Protein AF-A0A953TK02-F1 (afdb_monomer_lite)

Foldseek 3Di:
DDPVVVVVVVVCCVPPVVVVCCCLQPWFDWAFPFDDPLVLLLVVLVVLLVLQLVLVVVLVVQADLFLVCQLVSLVCLCPPNDCSVVSVCSNLVSLVVSVVSLVSNVVVCVLQVCCDPPNVQLVVLSVVLVVLSVLLNLLVLLRSVFPCNQVSLVVVLVVQLPPPPCSCVSSCVCCVHNGNHSSNSVVSCCCNNPVSSVVSVVSSVSSSVSCSVQHDAHNVRDRQQVQADPPPSHRPRIDTCPPVVVVVNVVVVVVVVVVSVVCVDPPHPVVVVVVVRSVHHVVVVVVVVVCVVVVD

pLDDT: mean 88.56, std 13.56, range [42.81, 98.56]

Radius of gyration: 23.53 Å; chains: 1; bounding box: 55×59×73 Å

Secondary structure (DSSP, 8-state):
--HHHHHHHHHHHTTS-HHHHHIIIIIS-EEETT--GGGHHHHHHHHHHHHHHHHHHHHHTT----TTTHHHHHHHHHHTSTTHHHHHHHHHHHHHHHHHHHHHHHHHHHHTTTTSTT-HHHHHHHHHHHHHHHHHHHHHHHTT--HHHHHHHHHHHHHHHTSTTTHHHHHHHHHTSSSS-HHHHHHHHHIIIIIHHHHHHHHHHHHHHHHHHH----TT---GGGSB-TTT--BTTEEESTTHHHHHHHHHHHHHHHHHHHTTSSS-HHHHHHHHHHH--HHHHHHHHHHHHHT-

Sequence (296 aa):
MNKYLTCLLGWVDERFPLTANWKAHLSEYYAPKNFNFWYYFGSLAMLVLVIQIVTGIFLTMHYKPDAELAFASVEYIMRDVSWGWLIRYMHSTGASMFFVVVYLHMFRGLLYGSHRNPRELIWLFGVAIFLCLMGEAFFGYLLPWGQMSFWGAQVIVNLFSSIPFIGPDVSVWLRGDYTISDATLNRFFAFHVIALPFVLAGLVAAHLLALHEVGSNNPDGIEIKKHKDPKTGIPLDGIPFHPYYTVKDIFGVAVFMFVFALQFVKPSPYYILDEIDSALDKENSKNLARLILLGI

Structure (mmCIF, N/CA/C/O backbone):
data_AF-A0A953TK02-F1
#
_entry.id   AF-A0A953TK02-F1
#
loop_
_atom_site.group_PDB
_atom_site.id
_atom_site.type_symbol
_atom_site.label_atom_id
_atom_site.label_alt_id
_atom_site.label_comp_id
_atom_site.label_asym_id
_atom_site.label_entity_id
_atom_site.label_seq_id
_atom_site.pdbx_PDB_ins_code
_atom_site.Cartn_x
_atom_site.Cartn_y
_atom_site.Cartn_z
_atom_sit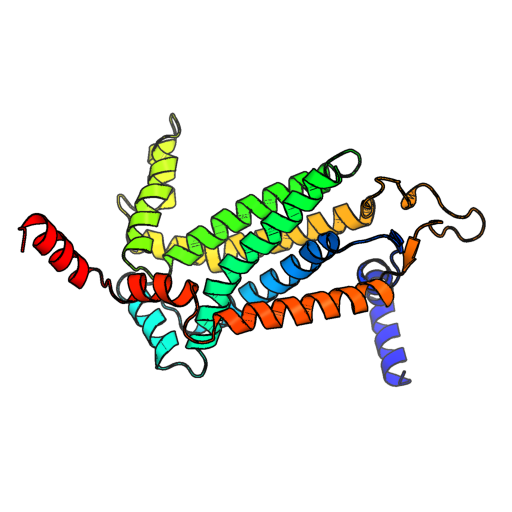e.occupancy
_atom_site.B_iso_or_equiv
_atom_site.auth_seq_id
_atom_site.auth_comp_id
_atom_site.auth_asym_id
_atom_site.auth_atom_id
_atom_site.pdbx_PDB_model_num
ATOM 1 N N . MET A 1 1 ? -24.760 -25.370 12.965 1.00 60.69 1 MET A N 1
ATOM 2 C CA . MET A 1 1 ? -23.495 -25.824 12.345 1.00 60.69 1 MET A CA 1
ATOM 3 C C . MET A 1 1 ? -23.559 -27.335 12.180 1.00 60.69 1 MET A C 1
ATOM 5 O O . MET A 1 1 ? -24.084 -27.995 13.066 1.00 60.69 1 MET A O 1
ATOM 9 N N . ASN A 1 2 ? -23.133 -27.873 11.037 1.00 86.19 2 ASN A N 1
ATOM 10 C CA . ASN A 1 2 ? -23.176 -29.313 10.756 1.00 86.19 2 ASN A CA 1
ATOM 11 C C . ASN A 1 2 ? -22.251 -30.079 11.732 1.00 86.19 2 ASN A C 1
ATOM 13 O O . ASN A 1 2 ? -21.140 -29.624 11.990 1.00 86.19 2 ASN A O 1
ATOM 17 N N . LYS A 1 3 ? -22.679 -31.242 12.246 1.00 84.12 3 LYS A N 1
ATOM 18 C CA . LYS A 1 3 ? -21.893 -32.109 13.149 1.00 84.12 3 LYS A CA 1
ATOM 19 C C . LYS A 1 3 ? -20.488 -32.412 12.607 1.00 84.12 3 LYS A C 1
ATOM 21 O O . LYS A 1 3 ? -19.529 -32.410 13.373 1.00 84.12 3 LYS A O 1
ATOM 26 N N . TYR A 1 4 ? -20.358 -32.619 11.295 1.00 86.00 4 TYR A N 1
ATOM 27 C CA . TYR A 1 4 ? -19.062 -32.858 10.648 1.00 86.00 4 TYR A CA 1
ATOM 28 C C . TYR A 1 4 ? -18.151 -31.624 10.680 1.00 86.00 4 TYR A C 1
ATOM 30 O O . TYR A 1 4 ? -16.955 -31.752 10.922 1.00 86.00 4 TYR A O 1
ATOM 38 N N . LEU A 1 5 ? -18.722 -30.426 10.521 1.00 85.38 5 LEU A N 1
ATOM 39 C CA . LEU A 1 5 ? -17.997 -29.155 10.630 1.00 85.38 5 LEU A CA 1
ATOM 40 C C . LEU A 1 5 ? -17.506 -28.910 12.061 1.00 85.38 5 LEU A C 1
ATOM 42 O O . LEU A 1 5 ? -16.360 -28.522 12.250 1.00 85.38 5 LEU A O 1
ATOM 46 N N . THR A 1 6 ? -18.332 -29.186 13.074 1.00 87.62 6 THR A N 1
ATOM 47 C CA . THR A 1 6 ? -17.922 -29.061 14.483 1.00 87.62 6 THR A CA 1
ATOM 48 C C . THR A 1 6 ? -16.817 -30.053 14.846 1.00 87.62 6 THR A C 1
ATOM 50 O O . THR A 1 6 ? -15.879 -29.688 15.546 1.00 87.62 6 THR A O 1
ATOM 53 N N . CYS A 1 7 ? -16.896 -31.289 14.346 1.00 90.12 7 CYS A N 1
ATOM 54 C CA . CYS A 1 7 ? -15.863 -32.300 14.573 1.00 90.12 7 CYS A CA 1
ATOM 55 C C . CYS A 1 7 ? -14.531 -31.918 13.909 1.00 90.12 7 CYS A C 1
ATOM 57 O O . CYS A 1 7 ? -13.485 -32.019 14.545 1.00 90.12 7 CYS A O 1
ATOM 59 N N . LEU A 1 8 ? -14.575 -31.416 12.670 1.00 91.12 8 LEU A N 1
ATOM 60 C CA . LEU A 1 8 ? -13.390 -30.926 11.968 1.00 91.12 8 LEU A CA 1
ATOM 61 C C . LEU A 1 8 ? -12.753 -29.730 12.689 1.00 91.12 8 LEU A C 1
ATOM 63 O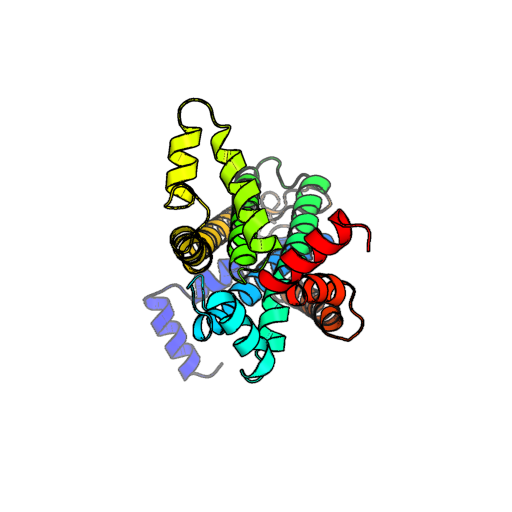 O . LEU A 1 8 ? -11.543 -29.722 12.891 1.00 91.12 8 LEU A O 1
ATOM 67 N N . LEU A 1 9 ? -13.558 -28.747 13.107 1.00 90.38 9 LEU A N 1
ATOM 68 C CA . LEU A 1 9 ? -13.069 -27.589 13.861 1.00 90.38 9 LEU A CA 1
ATOM 69 C C . LEU A 1 9 ? -12.416 -28.009 15.181 1.00 90.38 9 LEU A C 1
ATOM 71 O O . LEU A 1 9 ? -11.325 -27.541 15.480 1.00 90.38 9 LEU A O 1
ATOM 75 N N . GLY A 1 10 ? -13.026 -28.942 15.918 1.00 91.19 10 GLY A N 1
ATOM 76 C CA . GLY A 1 10 ? -12.433 -29.486 17.142 1.00 91.19 10 GLY A CA 1
ATOM 77 C C . GLY A 1 10 ? -11.084 -30.167 16.894 1.00 91.19 10 GLY A C 1
ATOM 78 O O . GLY A 1 10 ? -10.125 -29.903 17.610 1.00 91.19 10 GLY A O 1
ATOM 79 N N . TRP A 1 11 ? -10.976 -30.976 15.833 1.00 94.44 11 TRP A N 1
ATOM 80 C CA . TRP A 1 11 ? -9.714 -31.623 15.456 1.00 94.44 11 TRP A CA 1
ATOM 81 C C . TRP A 1 11 ? -8.604 -30.613 15.121 1.00 94.44 11 TRP A C 1
ATOM 83 O O . TRP A 1 11 ? -7.439 -30.848 15.460 1.00 94.44 11 TRP A O 1
ATOM 93 N N . VAL A 1 12 ? -8.957 -29.496 14.469 1.00 93.38 12 VAL A N 1
ATOM 94 C CA . VAL A 1 12 ? -8.020 -28.394 14.198 1.00 93.38 12 VAL A CA 1
ATOM 95 C C . VAL A 1 12 ? -7.621 -27.708 15.500 1.00 93.38 12 VAL A C 1
ATOM 97 O O . VAL A 1 12 ? -6.427 -27.598 15.756 1.00 93.38 12 VAL A O 1
ATOM 100 N N . ASP A 1 13 ? -8.584 -27.312 16.334 1.00 92.88 13 ASP A N 1
ATOM 101 C CA . ASP A 1 13 ? -8.339 -26.562 17.575 1.00 92.88 13 ASP A CA 1
ATOM 102 C C . ASP A 1 13 ? -7.461 -27.322 18.583 1.00 92.88 13 ASP A C 1
ATOM 104 O O . ASP A 1 13 ? -6.687 -26.701 19.310 1.00 92.88 13 ASP A O 1
ATOM 108 N N . GLU A 1 14 ? -7.504 -28.658 18.587 1.00 93.56 14 GLU A N 1
ATOM 109 C CA . GLU A 1 14 ? -6.590 -29.502 19.376 1.00 93.56 14 GLU A CA 1
ATOM 110 C C . GLU A 1 14 ? -5.107 -29.356 18.982 1.00 93.56 14 GLU A C 1
ATOM 112 O O . GLU A 1 14 ? -4.225 -29.666 19.781 1.00 93.56 14 GLU A O 1
ATOM 117 N N . ARG A 1 15 ? -4.814 -28.940 17.744 1.00 93.94 15 ARG A N 1
ATOM 118 C CA . ARG A 1 15 ? -3.455 -28.900 17.160 1.00 93.94 15 ARG A CA 1
ATOM 119 C C . ARG A 1 15 ? -2.993 -27.486 16.837 1.00 93.94 15 ARG A C 1
ATOM 121 O O . ARG A 1 15 ? -1.798 -27.204 16.846 1.00 93.94 15 ARG A O 1
ATOM 128 N N . PHE A 1 16 ? -3.935 -26.613 16.523 1.00 88.81 16 PHE A N 1
ATOM 129 C CA . PHE A 1 16 ? -3.712 -25.239 16.129 1.00 88.81 16 PHE A CA 1
ATOM 130 C C . PHE A 1 16 ? -4.882 -24.399 16.649 1.00 88.81 16 PHE A C 1
ATOM 132 O O . PHE A 1 16 ? -6.010 -24.671 16.249 1.00 88.81 16 PHE A O 1
ATOM 139 N N . PRO A 1 17 ? -4.651 -23.381 17.499 1.00 90.88 17 PRO A N 1
ATOM 140 C CA . PRO A 1 17 ? -5.712 -22.647 18.194 1.00 90.88 17 PRO A CA 1
ATOM 141 C C . PRO A 1 17 ? -6.458 -21.667 17.265 1.00 90.88 17 PRO A C 1
ATOM 143 O O . PRO A 1 17 ? -6.478 -20.455 17.491 1.00 90.88 17 PRO A O 1
ATOM 146 N N . LEU A 1 18 ? -7.068 -22.182 16.195 1.00 86.94 18 LEU A N 1
ATOM 147 C CA . LEU A 1 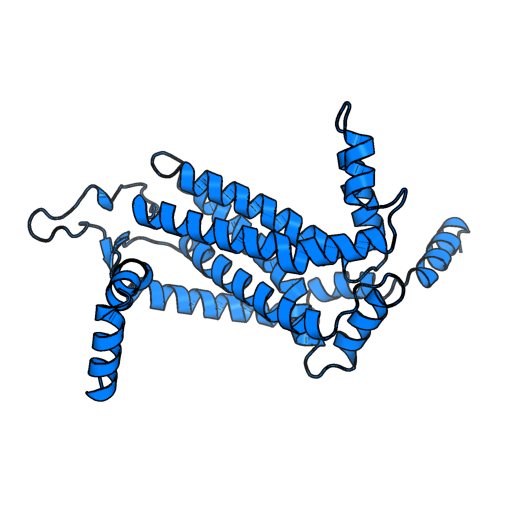18 ? -7.724 -21.419 15.139 1.00 86.94 18 LEU A CA 1
ATOM 148 C C . LEU A 1 18 ? -8.879 -20.597 15.700 1.00 86.94 18 LEU A C 1
ATOM 150 O O . LEU A 1 18 ? -8.926 -19.385 15.494 1.00 86.94 18 LEU A O 1
ATOM 154 N N . THR A 1 19 ? -9.792 -21.239 16.428 1.00 86.94 19 THR A N 1
ATOM 155 C CA . THR A 1 19 ? -10.982 -20.576 16.966 1.00 86.94 19 THR A CA 1
ATOM 156 C C . THR A 1 19 ? -10.602 -19.520 17.999 1.00 86.94 19 THR A C 1
ATOM 158 O O . THR A 1 19 ? -11.176 -18.432 18.003 1.00 86.94 19 THR A O 1
ATOM 161 N N . ALA A 1 20 ? -9.611 -19.796 18.851 1.00 85.56 20 ALA A N 1
ATOM 162 C CA . ALA A 1 20 ? -9.136 -18.831 19.840 1.00 85.56 20 ALA A CA 1
ATOM 163 C C . ALA A 1 20 ? -8.514 -17.594 19.168 1.00 85.56 20 ALA A C 1
ATOM 165 O O . ALA A 1 20 ? -8.870 -16.469 19.517 1.00 85.56 20 ALA A O 1
ATOM 166 N N . ASN A 1 21 ? -7.665 -17.789 18.154 1.00 85.06 21 ASN A N 1
ATOM 167 C CA . ASN A 1 21 ? -7.060 -16.691 17.397 1.00 85.06 21 ASN A CA 1
ATOM 168 C C . ASN A 1 21 ? -8.106 -15.888 16.612 1.00 85.06 21 ASN A C 1
ATOM 170 O O . ASN A 1 21 ? -8.082 -14.658 16.626 1.00 85.06 21 ASN A O 1
ATOM 174 N N . TRP A 1 22 ? -9.068 -16.562 15.978 1.00 84.06 22 TRP A N 1
ATOM 175 C CA . TRP A 1 22 ? -10.189 -15.903 15.305 1.00 84.06 22 TRP A CA 1
ATOM 176 C C . TRP A 1 22 ? -10.976 -15.013 16.271 1.00 84.06 22 TRP A C 1
ATOM 178 O O . TRP A 1 22 ? -11.239 -13.844 15.984 1.00 84.06 22 TRP A O 1
ATOM 188 N N . LYS A 1 23 ? -11.306 -15.533 17.454 1.00 84.25 23 LYS A N 1
ATOM 189 C CA . LYS A 1 23 ? -12.021 -14.771 18.479 1.00 84.25 23 LYS A CA 1
ATOM 190 C C . LYS A 1 23 ? -11.220 -13.575 18.972 1.00 84.25 23 LYS A C 1
ATOM 192 O O . LYS A 1 23 ? -11.756 -12.471 19.020 1.00 84.25 23 LYS A O 1
ATOM 197 N N . ALA A 1 24 ? -9.941 -13.778 19.266 1.00 80.56 24 ALA A N 1
ATOM 198 C CA . ALA A 1 24 ? -9.064 -12.740 19.791 1.00 80.56 24 ALA A CA 1
ATOM 199 C C . ALA A 1 24 ? -8.793 -11.604 18.793 1.00 80.56 24 ALA A C 1
ATOM 201 O O . ALA A 1 24 ? -8.629 -10.460 19.211 1.00 80.56 24 ALA A O 1
ATOM 202 N N . HIS A 1 25 ? -8.745 -11.896 17.490 1.00 79.94 25 HIS A N 1
ATOM 203 C CA . HIS A 1 25 ? -8.330 -10.916 16.484 1.00 79.94 25 HIS A CA 1
ATOM 204 C C . HIS A 1 25 ? -9.449 -10.434 15.557 1.00 79.94 25 HIS A C 1
ATOM 206 O O . HIS A 1 25 ? -9.298 -9.376 14.956 1.00 79.94 25 HIS A O 1
ATOM 212 N N . LEU A 1 26 ? -10.557 -11.164 15.414 1.00 75.69 26 LEU A N 1
ATOM 213 C CA . LEU A 1 26 ? -11.557 -10.857 14.384 1.00 75.69 26 LEU A CA 1
ATOM 214 C C . LEU A 1 26 ? -12.987 -10.751 14.908 1.00 75.69 26 LEU A C 1
ATOM 216 O O . LEU A 1 26 ? -13.709 -9.877 14.438 1.00 75.69 26 LEU A O 1
ATOM 220 N N . SER A 1 27 ? -13.422 -11.582 15.863 1.00 77.12 27 SER A N 1
ATOM 221 C CA . SER A 1 27 ? -14.839 -11.575 16.269 1.00 77.12 27 SER A CA 1
ATOM 222 C C . SER A 1 27 ? -15.135 -10.994 17.650 1.00 77.12 27 SER A C 1
ATOM 224 O O . SER A 1 27 ? -16.117 -10.269 17.790 1.00 77.12 27 SER A O 1
ATOM 226 N N . GLU A 1 28 ? -14.330 -11.295 18.670 1.00 79.75 28 GLU A N 1
ATOM 227 C CA . GLU A 1 28 ? -14.695 -11.063 20.080 1.00 79.75 28 GLU A CA 1
ATOM 228 C C . GLU A 1 28 ? -13.832 -9.997 20.783 1.00 79.75 28 GLU A C 1
ATOM 230 O O . GLU A 1 28 ? -14.018 -9.748 21.975 1.00 79.75 28 GLU A O 1
ATOM 235 N N . TYR A 1 29 ? -12.921 -9.311 20.081 1.00 84.06 29 TYR A N 1
ATOM 236 C CA . TYR A 1 29 ? -12.214 -8.179 20.689 1.00 84.06 29 TYR A CA 1
ATOM 237 C C . TYR A 1 29 ? -13.125 -6.951 20.810 1.00 84.06 29 TYR A C 1
ATOM 239 O O . TYR A 1 29 ? -13.943 -6.662 19.934 1.00 84.06 29 TYR A O 1
ATOM 247 N N . TYR A 1 30 ? -12.977 -6.216 21.911 1.00 88.12 30 TYR A N 1
ATOM 248 C CA . TYR A 1 30 ? -13.788 -5.035 22.196 1.00 88.12 30 TYR A CA 1
ATOM 249 C C . TYR A 1 30 ? -13.134 -3.767 21.648 1.00 88.12 30 TYR A C 1
ATOM 251 O O . TYR A 1 30 ? -11.961 -3.490 21.917 1.00 88.12 30 TYR A O 1
ATOM 259 N N . ALA A 1 31 ? -13.919 -2.975 20.922 1.00 90.75 31 ALA A N 1
ATOM 260 C CA . ALA A 1 31 ? -13.533 -1.676 20.385 1.00 90.75 31 ALA A CA 1
ATOM 261 C C . ALA A 1 31 ? -14.406 -0.557 20.992 1.00 90.75 31 ALA A C 1
ATOM 263 O O . ALA A 1 31 ? -15.555 -0.822 21.355 1.00 90.75 31 ALA A O 1
ATOM 264 N N . PRO A 1 32 ? -13.896 0.686 21.111 1.00 92.94 32 PRO A N 1
ATOM 265 C CA . PRO A 1 32 ? -14.688 1.830 21.570 1.00 92.94 32 PRO A CA 1
ATOM 266 C C . PRO A 1 32 ? -15.968 1.984 20.764 1.00 92.94 32 PRO A C 1
ATOM 268 O O . PRO A 1 32 ? -15.923 1.887 19.546 1.00 92.94 32 PRO A O 1
ATOM 271 N N . LYS A 1 33 ? -17.105 2.236 21.412 1.00 92.75 33 LYS A N 1
ATOM 272 C CA . LYS A 1 33 ? -18.427 2.317 20.756 1.00 92.75 33 LYS A CA 1
ATOM 273 C C . LYS A 1 33 ? -18.648 3.551 19.861 1.00 92.75 33 LYS A C 1
ATOM 275 O O . LYS A 1 33 ? -19.621 3.602 19.119 1.00 92.75 33 LYS A O 1
ATOM 280 N N . ASN A 1 34 ? -17.769 4.547 19.938 1.00 94.25 34 ASN A N 1
ATOM 281 C CA . ASN A 1 34 ? -17.894 5.877 19.328 1.00 94.25 34 ASN A CA 1
ATOM 282 C C . ASN A 1 34 ? -16.976 6.084 18.102 1.00 94.25 34 ASN A C 1
ATOM 284 O O . ASN A 1 34 ? -16.570 7.212 17.817 1.00 94.25 34 ASN A O 1
ATOM 288 N N . PHE A 1 35 ? -16.618 5.032 17.354 1.00 94.12 35 PHE A N 1
ATOM 289 C CA . PHE A 1 35 ? -15.867 5.222 16.107 1.00 94.12 35 PHE A CA 1
ATOM 290 C C . PHE A 1 35 ? -16.701 5.964 15.065 1.00 94.12 35 PHE A C 1
ATOM 292 O O . PHE A 1 35 ? -17.757 5.505 14.631 1.00 94.12 35 PHE A O 1
ATOM 299 N N . ASN A 1 36 ? -16.161 7.080 14.593 1.00 94.75 36 ASN A N 1
ATOM 300 C CA . ASN A 1 36 ? -16.742 7.848 13.502 1.00 94.75 36 ASN A CA 1
ATOM 301 C C . ASN A 1 36 ? -16.135 7.453 12.142 1.00 94.75 36 ASN A C 1
ATOM 303 O O . ASN A 1 36 ? -15.418 6.456 12.008 1.00 94.75 36 ASN A O 1
ATOM 307 N N . PHE A 1 37 ? -16.429 8.260 11.123 1.00 95.12 37 PHE A N 1
ATOM 308 C CA . PHE A 1 37 ? -15.959 8.094 9.748 1.00 95.12 37 PHE A CA 1
ATOM 309 C C . PHE A 1 37 ? -14.450 7.817 9.626 1.00 95.12 37 PHE A C 1
ATOM 311 O O . PHE A 1 37 ? -14.036 6.946 8.866 1.00 95.12 37 PHE A O 1
ATOM 318 N N . TRP A 1 38 ? -13.609 8.480 10.419 1.00 96.62 38 TRP A N 1
ATOM 319 C CA . TRP A 1 38 ? -12.156 8.373 10.284 1.00 96.62 38 TRP A CA 1
ATOM 320 C C . TRP A 1 38 ? -11.582 6.982 10.604 1.00 96.62 38 TRP A C 1
ATOM 322 O O . TRP A 1 38 ? -10.425 6.691 10.296 1.00 96.62 38 TRP A O 1
ATOM 332 N N . TYR A 1 39 ? -12.376 6.104 11.217 1.00 96.19 39 TYR A N 1
ATOM 333 C CA . TYR A 1 39 ? -11.956 4.753 11.582 1.00 96.19 39 TYR A CA 1
ATOM 334 C C . TYR A 1 39 ? -12.099 3.735 10.439 1.00 96.19 39 TYR A C 1
ATOM 336 O O . TYR A 1 39 ? -11.587 2.631 10.579 1.00 96.19 39 TYR A O 1
ATOM 344 N N . TYR A 1 40 ? -12.694 4.105 9.296 1.00 96.94 40 TYR A N 1
ATOM 345 C CA . TYR A 1 40 ? -12.737 3.244 8.101 1.00 96.94 40 TYR A CA 1
ATOM 346 C C . TYR A 1 40 ? -11.373 3.057 7.434 1.00 96.94 40 TYR A C 1
ATOM 348 O O . TYR A 1 40 ? -11.082 2.002 6.882 1.00 96.94 40 TYR A O 1
ATOM 356 N N . PHE A 1 41 ? -10.510 4.072 7.473 1.00 97.38 41 PHE A N 1
ATOM 357 C CA . PHE A 1 41 ? -9.312 4.087 6.629 1.00 97.38 41 PHE A CA 1
ATOM 358 C C . PHE A 1 41 ? -8.275 3.012 6.981 1.00 97.38 41 PHE A C 1
ATOM 360 O O . PHE A 1 41 ? -7.436 2.692 6.150 1.00 97.38 41 PHE A O 1
ATOM 367 N N . GLY A 1 42 ? -8.344 2.417 8.179 1.00 95.00 42 GLY A N 1
ATOM 368 C CA . GLY A 1 42 ? -7.504 1.264 8.524 1.00 95.00 42 GLY A CA 1
ATOM 369 C C . GLY A 1 42 ? -7.918 -0.009 7.777 1.00 95.00 42 GLY A C 1
ATOM 370 O O . GLY A 1 42 ? -7.085 -0.650 7.142 1.00 95.00 42 GLY A O 1
ATOM 371 N N . SER A 1 43 ? -9.210 -0.355 7.799 1.00 94.81 43 SER A N 1
ATOM 372 C CA . SER A 1 43 ? -9.726 -1.525 7.077 1.00 94.81 43 SER A CA 1
ATOM 373 C C . SER A 1 43 ? -9.725 -1.314 5.562 1.00 94.81 43 SER A C 1
ATOM 375 O O . SER A 1 43 ? -9.414 -2.246 4.822 1.00 94.81 43 SER A O 1
ATOM 377 N N . LEU A 1 44 ? -9.953 -0.085 5.087 1.00 97.75 44 LEU A N 1
ATOM 378 C CA . LEU A 1 44 ? -9.781 0.247 3.670 1.00 97.75 44 LEU A CA 1
ATOM 379 C C . LEU A 1 44 ? -8.322 0.104 3.209 1.00 97.75 44 LEU A C 1
ATOM 381 O O . LEU A 1 44 ? -8.095 -0.402 2.116 1.00 97.75 44 LEU A O 1
ATOM 385 N N . ALA A 1 45 ? -7.328 0.477 4.027 1.00 97.88 45 ALA A N 1
ATOM 386 C CA . ALA A 1 45 ? -5.918 0.281 3.674 1.00 97.88 45 ALA A CA 1
ATOM 387 C C . ALA A 1 45 ? -5.583 -1.210 3.506 1.00 97.88 45 ALA A C 1
ATOM 389 O O . ALA A 1 45 ? -4.891 -1.584 2.561 1.00 97.88 45 ALA A O 1
ATOM 390 N N . MET A 1 46 ? -6.128 -2.068 4.376 1.00 96.50 46 MET A N 1
ATOM 391 C CA . MET A 1 46 ? -6.002 -3.522 4.244 1.00 96.50 46 MET A CA 1
ATOM 392 C C . MET A 1 46 ? -6.660 -4.042 2.959 1.00 96.50 46 MET A C 1
ATOM 394 O O . MET A 1 46 ? -6.068 -4.851 2.250 1.00 96.50 46 MET A O 1
ATOM 398 N N . LEU A 1 47 ? -7.869 -3.568 2.636 1.00 97.44 47 LEU A N 1
ATOM 399 C CA . LEU A 1 47 ? -8.557 -3.945 1.401 1.00 97.44 47 LEU A CA 1
ATOM 400 C C . LEU A 1 47 ? -7.722 -3.586 0.167 1.00 97.44 47 LEU A C 1
ATOM 402 O O . LEU A 1 47 ? -7.529 -4.432 -0.704 1.00 97.44 47 LEU A O 1
ATOM 406 N N . VAL A 1 48 ? -7.215 -2.352 0.096 1.00 97.88 48 VAL A N 1
ATOM 407 C CA . VAL A 1 48 ? -6.417 -1.906 -1.052 1.00 97.88 48 VAL A CA 1
ATOM 408 C C . VAL A 1 48 ? -5.107 -2.686 -1.138 1.00 97.88 48 VAL A C 1
ATOM 410 O O . VAL A 1 48 ? -4.750 -3.111 -2.230 1.00 97.88 48 VAL A O 1
ATOM 413 N N . LEU A 1 49 ? -4.444 -2.988 -0.016 1.00 97.75 49 LEU A N 1
ATOM 414 C CA . LEU A 1 49 ? -3.264 -3.861 -0.008 1.00 97.75 49 LEU A CA 1
ATOM 415 C C . LEU A 1 49 ? -3.553 -5.229 -0.647 1.00 97.75 49 LEU A C 1
ATOM 417 O O . LEU A 1 49 ? -2.780 -5.693 -1.483 1.00 97.75 49 LEU A O 1
ATOM 421 N N . VAL A 1 50 ? -4.679 -5.859 -0.298 1.00 97.75 50 VAL A N 1
ATOM 422 C CA . VAL A 1 50 ? -5.094 -7.137 -0.901 1.00 97.75 50 VAL A CA 1
ATOM 423 C C . VAL A 1 50 ? -5.362 -6.978 -2.398 1.00 97.75 50 VAL A C 1
ATOM 425 O O . VAL A 1 50 ? -4.911 -7.812 -3.181 1.00 97.75 50 VAL A O 1
ATOM 428 N N . ILE A 1 51 ? -6.042 -5.902 -2.813 1.00 97.88 51 ILE A N 1
ATOM 429 C CA . ILE A 1 51 ? -6.267 -5.599 -4.236 1.00 97.88 51 ILE A CA 1
ATOM 430 C C . ILE A 1 51 ? -4.928 -5.487 -4.974 1.00 97.88 51 ILE A C 1
ATOM 432 O O . ILE A 1 51 ? -4.773 -6.121 -6.019 1.00 97.88 51 ILE A O 1
ATOM 436 N N . GLN A 1 52 ? -3.951 -4.755 -4.430 1.00 98.19 52 GLN A N 1
ATOM 437 C CA . GLN A 1 52 ? -2.632 -4.587 -5.046 1.00 98.19 52 GLN A CA 1
ATOM 438 C C . GLN A 1 52 ? -1.883 -5.914 -5.176 1.00 98.19 52 GLN A C 1
ATOM 440 O O . GLN A 1 52 ? -1.373 -6.207 -6.252 1.00 98.19 52 GLN A O 1
ATOM 445 N N . ILE A 1 53 ? -1.863 -6.745 -4.129 1.00 97.75 53 ILE A N 1
ATOM 446 C CA . ILE A 1 53 ? -1.190 -8.053 -4.169 1.00 97.75 53 ILE A CA 1
ATOM 447 C C . ILE A 1 53 ? -1.841 -8.959 -5.217 1.00 97.75 53 ILE A C 1
ATOM 449 O O . ILE A 1 53 ? -1.152 -9.523 -6.063 1.00 97.75 53 ILE A O 1
ATOM 453 N N . VAL A 1 54 ? -3.172 -9.084 -5.195 1.00 98.25 54 VAL A N 1
ATOM 454 C CA . VAL A 1 54 ? -3.890 -9.971 -6.120 1.00 98.25 54 VAL A CA 1
ATOM 455 C C . VAL A 1 54 ? -3.695 -9.506 -7.560 1.00 98.25 54 VAL A C 1
ATOM 457 O O . VAL A 1 54 ? -3.281 -10.295 -8.406 1.00 98.25 54 VAL A O 1
ATOM 460 N N . THR A 1 55 ? -3.937 -8.226 -7.847 1.00 98.19 55 THR A N 1
ATOM 461 C CA . THR A 1 55 ? -3.747 -7.683 -9.201 1.00 98.19 55 THR A CA 1
ATOM 462 C C . THR A 1 55 ? -2.290 -7.743 -9.655 1.00 98.19 55 THR A C 1
ATOM 464 O O . THR A 1 55 ? -2.039 -8.124 -10.794 1.00 98.19 55 THR A O 1
ATOM 467 N N . GLY A 1 56 ? -1.327 -7.469 -8.771 1.00 97.88 56 GLY A N 1
ATOM 468 C CA . GLY A 1 56 ? 0.103 -7.562 -9.068 1.00 97.88 56 GLY A CA 1
ATOM 469 C C . GLY A 1 56 ? 0.536 -8.981 -9.442 1.00 97.88 56 GLY A C 1
ATOM 470 O O . GLY A 1 56 ? 1.281 -9.163 -10.405 1.00 97.88 56 GLY A O 1
ATOM 471 N N . ILE A 1 57 ? 0.005 -10.001 -8.755 1.00 98.00 57 ILE A N 1
ATOM 472 C CA . ILE A 1 57 ? 0.238 -11.413 -9.098 1.00 98.00 57 ILE A CA 1
ATOM 473 C C . ILE A 1 57 ? -0.265 -11.713 -10.516 1.00 98.00 57 ILE A C 1
ATOM 475 O O . ILE A 1 57 ? 0.479 -12.286 -11.311 1.00 98.00 57 ILE A O 1
ATOM 479 N N . PHE A 1 58 ? -1.488 -11.293 -10.863 1.00 98.19 58 PHE A N 1
ATOM 480 C CA . PHE A 1 58 ? -2.034 -11.488 -12.213 1.00 98.19 58 PHE A CA 1
ATOM 481 C C . PHE A 1 58 ? -1.214 -10.764 -13.287 1.00 98.19 58 PHE A C 1
ATOM 483 O O . PHE A 1 58 ? -0.919 -11.349 -14.327 1.00 98.19 58 PHE A O 1
ATOM 490 N N . LEU A 1 59 ? -0.801 -9.518 -13.042 1.00 98.00 59 LEU A N 1
ATOM 491 C CA . LEU A 1 59 ? 0.036 -8.765 -13.983 1.00 98.00 59 LEU A CA 1
ATOM 492 C C . LEU A 1 59 ? 1.398 -9.437 -14.188 1.00 98.00 59 LEU A C 1
ATOM 494 O O . LEU A 1 59 ? 1.866 -9.563 -15.319 1.00 98.00 59 LEU A O 1
ATOM 498 N N . THR A 1 60 ? 1.997 -9.946 -13.112 1.00 97.69 60 THR A N 1
ATOM 499 C CA . THR A 1 60 ? 3.291 -10.641 -13.154 1.00 97.69 60 THR A CA 1
ATOM 500 C C . THR A 1 60 ? 3.253 -11.905 -14.022 1.00 97.69 60 THR A C 1
ATOM 502 O O . THR A 1 60 ? 4.264 -12.255 -14.624 1.00 97.69 60 THR A O 1
ATOM 505 N N . MET A 1 61 ? 2.098 -12.567 -14.166 1.00 98.06 61 MET A N 1
ATOM 506 C CA . MET A 1 61 ? 1.952 -13.737 -15.052 1.00 98.06 61 MET A CA 1
ATOM 507 C C . MET A 1 61 ? 2.120 -13.400 -16.544 1.00 98.06 61 MET A C 1
ATOM 509 O O . MET A 1 61 ? 2.374 -14.298 -17.348 1.00 98.06 61 MET A O 1
ATOM 513 N N . HIS A 1 62 ? 1.987 -12.125 -16.917 1.00 97.38 62 HIS A N 1
ATOM 514 C CA . HIS A 1 62 ? 2.019 -11.660 -18.306 1.00 97.38 62 HIS A CA 1
ATOM 515 C C . HIS A 1 62 ? 3.129 -10.635 -18.594 1.00 97.38 62 HIS A C 1
ATOM 517 O O . HIS A 1 62 ? 3.471 -10.422 -19.756 1.00 97.38 62 HIS A O 1
ATOM 523 N N . TYR A 1 63 ? 3.709 -10.026 -17.561 1.00 98.12 63 TYR A N 1
ATOM 524 C CA . TYR A 1 63 ? 4.766 -9.024 -17.675 1.00 98.12 63 TYR A CA 1
ATOM 525 C C . TYR A 1 63 ? 6.147 -9.640 -17.976 1.00 98.12 63 TYR A C 1
ATOM 527 O O . TYR A 1 63 ? 6.467 -10.746 -17.529 1.00 98.12 63 TYR A O 1
ATOM 535 N N . LYS A 1 64 ? 6.991 -8.911 -18.721 1.00 97.69 64 LYS A N 1
ATOM 536 C CA . LYS A 1 64 ? 8.386 -9.282 -19.016 1.00 97.69 64 LYS A CA 1
ATOM 537 C C . LYS A 1 64 ? 9.356 -8.228 -18.457 1.00 97.69 64 LYS A C 1
ATOM 539 O O . LYS A 1 64 ? 9.376 -7.121 -18.986 1.00 97.69 64 LYS A O 1
ATOM 544 N N . PRO A 1 65 ? 10.171 -8.542 -17.427 1.00 96.12 65 PRO A N 1
ATOM 545 C CA . PRO A 1 65 ? 11.172 -7.623 -16.876 1.00 96.12 65 PRO A CA 1
ATOM 546 C C . PRO A 1 65 ? 12.421 -7.569 -17.769 1.00 96.12 65 PRO A C 1
ATOM 548 O O . PRO A 1 65 ? 13.490 -8.028 -17.388 1.00 96.12 65 PRO A O 1
ATOM 551 N N . ASP A 1 66 ? 12.261 -7.042 -18.975 1.00 96.00 66 ASP A N 1
ATOM 552 C CA . ASP A 1 66 ? 13.323 -6.883 -19.967 1.00 96.00 66 ASP A CA 1
ATOM 553 C C . ASP A 1 66 ? 13.175 -5.498 -20.605 1.00 96.00 66 ASP A C 1
ATOM 555 O O . ASP A 1 66 ? 12.070 -5.101 -20.970 1.00 96.00 66 ASP A O 1
ATOM 559 N N . ALA A 1 67 ? 14.258 -4.730 -20.699 1.00 92.12 67 ALA A N 1
ATOM 560 C CA . ALA A 1 67 ? 14.216 -3.335 -21.130 1.00 92.12 67 ALA A CA 1
ATOM 561 C C . ALA A 1 67 ? 13.666 -3.131 -22.554 1.00 92.12 67 ALA A C 1
ATOM 563 O O . ALA A 1 67 ? 13.174 -2.036 -22.846 1.00 92.12 67 ALA A O 1
ATOM 564 N N . GLU A 1 68 ? 13.754 -4.140 -23.423 1.00 92.81 68 GLU A N 1
ATOM 565 C CA . GLU A 1 68 ? 13.209 -4.123 -24.784 1.00 92.81 68 GLU A CA 1
ATOM 566 C C . GLU A 1 68 ? 11.740 -4.572 -24.811 1.00 92.81 68 GLU A C 1
ATOM 568 O O . GLU A 1 68 ? 10.955 -4.079 -25.622 1.00 92.81 68 GLU A O 1
ATOM 573 N N . LEU A 1 69 ? 11.340 -5.474 -23.907 1.00 94.75 69 LEU A N 1
ATOM 574 C CA . LEU A 1 69 ? 10.009 -6.094 -23.913 1.00 94.75 69 LEU A CA 1
ATOM 575 C C . LEU A 1 69 ? 9.029 -5.531 -22.878 1.00 94.75 69 LEU A C 1
ATOM 577 O O . LEU A 1 69 ? 7.828 -5.766 -23.007 1.00 94.75 69 LEU A O 1
ATOM 581 N N . ALA A 1 70 ? 9.488 -4.809 -21.857 1.00 94.00 70 ALA A N 1
ATOM 582 C CA . ALA A 1 70 ? 8.670 -4.410 -20.711 1.00 94.00 70 ALA A CA 1
ATOM 583 C C . ALA A 1 70 ? 7.442 -3.599 -21.122 1.00 94.00 70 ALA A C 1
ATOM 585 O O . ALA A 1 70 ? 6.314 -4.001 -20.825 1.00 94.00 70 ALA A O 1
ATOM 586 N N . PHE A 1 71 ? 7.646 -2.528 -21.891 1.00 89.81 71 PHE A N 1
ATOM 587 C CA . PHE A 1 71 ? 6.554 -1.694 -22.390 1.00 89.81 71 PHE A CA 1
ATOM 588 C C . PHE A 1 71 ? 5.592 -2.492 -23.284 1.00 89.81 71 PHE A C 1
ATOM 590 O O . PHE A 1 71 ? 4.379 -2.472 -23.073 1.00 89.81 71 PHE A O 1
ATOM 597 N N . ALA A 1 72 ? 6.129 -3.275 -24.225 1.00 91.31 72 ALA A N 1
ATOM 598 C CA . ALA A 1 72 ? 5.327 -4.115 -25.113 1.00 91.31 72 ALA A CA 1
ATOM 599 C C . ALA A 1 72 ? 4.506 -5.165 -24.341 1.00 91.31 72 ALA A C 1
ATOM 601 O O . ALA A 1 72 ? 3.358 -5.428 -24.688 1.00 91.31 72 ALA A O 1
ATOM 602 N N . SER A 1 73 ? 5.052 -5.730 -23.259 1.00 95.81 73 SER A N 1
ATOM 603 C CA . SER A 1 73 ? 4.338 -6.684 -22.404 1.00 95.81 73 SER A CA 1
ATOM 604 C C . SER A 1 73 ? 3.185 -6.034 -21.631 1.00 95.81 73 SER A C 1
ATOM 606 O O . SER A 1 73 ? 2.147 -6.663 -21.434 1.00 95.81 73 SER A O 1
ATOM 608 N N . VAL A 1 74 ? 3.317 -4.758 -21.252 1.00 93.94 74 VAL A N 1
ATOM 609 C CA . VAL A 1 74 ? 2.221 -3.986 -20.648 1.00 93.94 74 VAL A CA 1
ATOM 610 C C . VAL A 1 74 ? 1.129 -3.681 -21.675 1.00 93.94 74 VAL A C 1
ATOM 612 O O . VAL A 1 74 ? -0.053 -3.828 -21.362 1.00 93.94 74 VAL A O 1
ATOM 615 N N . GLU A 1 75 ? 1.487 -3.327 -22.910 1.00 87.81 75 GLU A N 1
ATOM 616 C CA . GLU A 1 75 ? 0.507 -3.140 -23.990 1.00 87.81 75 GLU A CA 1
ATOM 617 C C . GLU A 1 75 ? -0.206 -4.450 -24.359 1.00 87.81 75 GLU A C 1
ATOM 619 O O . GLU A 1 75 ? -1.419 -4.452 -24.566 1.00 87.81 75 GLU A O 1
ATOM 624 N N . TYR A 1 76 ? 0.506 -5.579 -24.347 1.00 91.88 76 TYR A N 1
ATOM 625 C CA . TYR A 1 76 ? -0.086 -6.910 -24.495 1.00 91.88 76 TYR A CA 1
ATOM 626 C C . TYR A 1 76 ? -1.128 -7.195 -23.398 1.00 91.88 76 TYR A C 1
ATOM 628 O O . TYR A 1 76 ? -2.240 -7.634 -23.694 1.00 91.88 76 TYR A O 1
ATOM 636 N N . ILE A 1 77 ? -0.828 -6.875 -22.131 1.00 92.44 77 ILE A N 1
ATOM 637 C CA . ILE A 1 77 ? -1.804 -6.981 -21.030 1.00 92.44 77 ILE A CA 1
ATOM 638 C C . ILE A 1 77 ? -3.043 -6.121 -21.305 1.00 92.44 77 ILE A C 1
ATOM 640 O O . ILE A 1 77 ? -4.166 -6.552 -21.052 1.00 92.44 77 ILE A O 1
ATOM 644 N N . MET A 1 78 ? -2.858 -4.908 -21.819 1.00 88.75 78 MET A N 1
ATOM 645 C CA . MET A 1 78 ? -3.969 -3.997 -22.097 1.00 88.75 78 MET A CA 1
ATOM 646 C C . MET A 1 78 ? -4.874 -4.464 -23.230 1.00 88.75 78 MET A C 1
ATOM 648 O O . MET A 1 78 ? -6.086 -4.256 -23.161 1.00 88.75 78 MET A O 1
ATOM 652 N N . ARG A 1 79 ? -4.289 -5.022 -24.290 1.00 86.31 79 ARG A N 1
ATOM 653 C CA . ARG A 1 79 ? -4.976 -5.232 -25.572 1.00 86.31 79 ARG A CA 1
ATOM 654 C C . ARG A 1 79 ? -5.425 -6.670 -25.777 1.00 86.31 79 ARG A C 1
ATOM 656 O O . ARG A 1 79 ? -6.526 -6.884 -26.278 1.00 86.31 79 ARG A O 1
ATOM 663 N N . ASP A 1 80 ? -4.607 -7.626 -25.354 1.00 93.25 80 ASP A N 1
ATOM 664 C CA . ASP A 1 80 ? -4.743 -9.024 -25.766 1.00 93.25 80 ASP A CA 1
ATOM 665 C C . ASP A 1 80 ? -5.131 -9.950 -24.604 1.00 93.25 80 ASP A C 1
ATOM 667 O O . ASP A 1 80 ? -5.779 -10.980 -24.807 1.00 93.25 80 ASP A O 1
ATOM 671 N N . VAL A 1 81 ? -4.797 -9.588 -23.360 1.00 95.56 81 VAL A N 1
ATOM 672 C CA . VAL A 1 81 ? -5.219 -10.353 -22.179 1.00 95.56 81 VAL A CA 1
ATOM 673 C C . VAL A 1 81 ? -6.677 -10.038 -21.843 1.00 95.56 81 VAL A C 1
ATOM 675 O O . VAL A 1 81 ? -7.063 -8.890 -21.618 1.00 95.56 81 VAL A O 1
ATOM 678 N N . SER A 1 82 ? -7.506 -11.079 -21.745 1.00 95.81 82 SER A N 1
ATOM 679 C CA . SER A 1 82 ? -8.910 -10.945 -21.339 1.00 95.81 82 SER A CA 1
ATOM 680 C C . SER A 1 82 ? -9.017 -10.267 -19.970 1.00 95.81 82 SER A C 1
ATOM 682 O O . SER A 1 82 ? -8.471 -10.767 -18.992 1.00 95.81 82 SER A O 1
ATOM 684 N N . TRP A 1 83 ? -9.730 -9.137 -19.904 1.00 93.94 83 TRP A N 1
ATOM 685 C CA . TRP A 1 83 ? -9.828 -8.271 -18.714 1.00 93.94 83 TRP A CA 1
ATOM 686 C C . TRP A 1 83 ? -8.498 -7.684 -18.208 1.00 93.94 83 TRP A C 1
ATOM 688 O O . TRP A 1 83 ? -8.476 -7.061 -17.146 1.00 93.94 83 TRP A O 1
ATOM 698 N N . GLY A 1 84 ? -7.401 -7.813 -18.960 1.00 92.56 84 GLY A N 1
ATOM 699 C CA . GLY A 1 84 ? -6.088 -7.319 -18.548 1.00 92.56 84 GLY A CA 1
ATOM 700 C C . GLY A 1 84 ? -6.053 -5.800 -18.366 1.00 92.56 84 GLY A C 1
ATOM 701 O O . GLY A 1 84 ? -5.472 -5.321 -17.394 1.00 92.56 84 GLY A O 1
ATOM 702 N N . TRP A 1 85 ? -6.785 -5.048 -19.197 1.00 89.50 85 TRP A N 1
ATOM 703 C CA . TRP A 1 85 ? -6.967 -3.601 -19.026 1.00 89.50 85 TRP A CA 1
ATOM 704 C C . TRP A 1 85 ? -7.553 -3.230 -17.655 1.00 89.50 85 TRP A C 1
ATOM 706 O O . TRP A 1 85 ? -7.077 -2.300 -17.005 1.00 89.50 85 TRP A O 1
ATOM 716 N N . LEU A 1 86 ? -8.554 -3.984 -17.185 1.00 90.25 86 LEU A N 1
ATOM 717 C CA . LEU A 1 86 ? -9.212 -3.727 -15.908 1.00 90.25 86 LEU A CA 1
ATOM 718 C C . LEU A 1 86 ? -8.258 -4.033 -14.757 1.00 90.25 86 LEU A C 1
ATOM 720 O O . LEU A 1 86 ? -8.135 -3.227 -13.843 1.00 90.25 86 LEU A O 1
ATOM 724 N N . ILE A 1 87 ? -7.553 -5.166 -14.817 1.00 94.62 87 ILE A N 1
ATOM 725 C CA . ILE A 1 87 ? -6.582 -5.555 -13.785 1.00 94.62 87 ILE A CA 1
ATOM 726 C C . ILE A 1 87 ? -5.437 -4.538 -13.715 1.00 94.62 87 ILE A C 1
ATOM 728 O O . ILE A 1 87 ? -5.053 -4.137 -12.615 1.00 94.62 87 ILE A O 1
ATOM 732 N N . ARG A 1 88 ? -4.927 -4.066 -14.862 1.00 92.75 88 ARG A N 1
ATOM 733 C CA . ARG A 1 88 ? -3.891 -3.025 -14.897 1.00 92.75 88 ARG A CA 1
ATOM 734 C C . ARG A 1 88 ? -4.386 -1.739 -14.245 1.00 92.75 88 ARG A C 1
ATOM 736 O O . ARG A 1 88 ? -3.689 -1.217 -13.380 1.00 92.75 88 ARG A O 1
ATOM 743 N N . TYR A 1 89 ? -5.580 -1.255 -14.594 1.00 90.69 89 TYR A N 1
ATOM 744 C CA . TYR A 1 89 ? -6.115 -0.038 -13.977 1.00 90.69 89 TYR A CA 1
ATOM 745 C C . TYR A 1 89 ? -6.466 -0.219 -12.504 1.00 90.69 89 TYR A C 1
ATOM 747 O O . TYR A 1 89 ? -6.244 0.696 -11.717 1.00 90.69 89 TYR A O 1
ATOM 755 N N . MET A 1 90 ? -6.958 -1.391 -12.095 1.00 94.06 90 MET A N 1
ATOM 756 C CA . MET A 1 90 ? -7.135 -1.708 -10.680 1.00 94.06 90 MET A CA 1
ATOM 757 C C . MET A 1 90 ? -5.808 -1.620 -9.926 1.00 94.06 90 MET A C 1
ATOM 759 O O . MET A 1 90 ? -5.802 -1.126 -8.807 1.00 94.06 90 MET A O 1
ATOM 763 N N . HIS A 1 91 ? -4.694 -2.033 -10.534 1.00 96.19 91 HIS A N 1
ATOM 764 C CA . HIS A 1 91 ? -3.374 -1.946 -9.916 1.00 96.19 91 HIS A CA 1
ATOM 765 C C . HIS A 1 91 ? -2.808 -0.514 -9.913 1.00 96.19 91 HIS A C 1
ATOM 767 O O . HIS A 1 91 ? -2.344 -0.042 -8.875 1.00 96.19 91 HIS A O 1
ATOM 773 N N . SER A 1 92 ? -2.872 0.213 -11.036 1.00 90.94 92 SER A N 1
ATOM 774 C CA . SER A 1 92 ? -2.336 1.583 -11.137 1.00 90.94 92 SER A CA 1
ATOM 775 C C . SER A 1 92 ? -3.182 2.592 -10.354 1.00 90.94 92 SER A C 1
ATOM 777 O O . SER A 1 92 ? -2.688 3.299 -9.472 1.00 90.94 92 SER A O 1
ATOM 779 N N . THR A 1 93 ? -4.493 2.614 -10.597 1.00 90.12 93 THR A N 1
ATOM 780 C CA . THR A 1 93 ? -5.430 3.489 -9.878 1.00 90.12 93 THR A CA 1
ATOM 781 C C . THR A 1 93 ? -5.562 3.056 -8.420 1.00 90.12 93 THR A C 1
ATOM 783 O O . THR A 1 93 ? -5.698 3.899 -7.532 1.00 90.12 93 THR A O 1
ATOM 786 N N . GLY A 1 94 ? -5.468 1.751 -8.145 1.00 94.62 94 GLY A N 1
ATOM 787 C CA . GLY A 1 94 ? -5.447 1.220 -6.785 1.00 94.62 94 GLY A CA 1
ATOM 788 C C . GLY A 1 94 ? -4.283 1.771 -5.969 1.00 94.62 94 GLY A C 1
ATOM 789 O O . GLY A 1 94 ? -4.505 2.177 -4.831 1.00 94.62 94 GLY A O 1
ATOM 790 N N . ALA A 1 95 ? -3.090 1.921 -6.558 1.00 94.88 95 ALA A N 1
ATOM 791 C CA . ALA A 1 95 ? -1.955 2.562 -5.890 1.00 94.88 95 ALA A CA 1
ATOM 792 C C . ALA A 1 95 ? -2.263 4.020 -5.493 1.00 94.88 95 ALA A C 1
ATOM 794 O O . ALA A 1 95 ? -2.017 4.413 -4.352 1.00 94.88 95 ALA A O 1
ATOM 795 N N . SER A 1 96 ? -2.886 4.803 -6.382 1.00 90.75 96 SER A N 1
ATOM 796 C CA . SER A 1 96 ? -3.322 6.177 -6.067 1.00 90.75 96 SER A CA 1
ATOM 797 C C . SER A 1 96 ? -4.332 6.211 -4.915 1.00 90.75 96 SER A C 1
ATOM 799 O O . SER A 1 96 ? -4.174 6.970 -3.954 1.00 90.75 96 SER A O 1
ATOM 801 N N . MET A 1 97 ? -5.347 5.344 -4.967 1.00 92.56 97 MET A N 1
ATOM 802 C CA . MET A 1 97 ? -6.341 5.228 -3.897 1.00 92.56 97 MET A CA 1
ATOM 803 C C . MET A 1 97 ? -5.719 4.749 -2.584 1.00 92.56 97 MET A C 1
ATOM 805 O O . MET A 1 97 ? -6.159 5.174 -1.514 1.00 92.56 97 MET A O 1
ATOM 809 N N . PHE A 1 98 ? -4.672 3.922 -2.644 1.00 96.94 98 PHE A N 1
ATOM 810 C CA . PHE A 1 98 ? -3.946 3.470 -1.465 1.00 96.94 98 PHE A CA 1
ATOM 811 C C . PHE A 1 98 ? -3.326 4.658 -0.722 1.00 96.94 98 PHE A C 1
ATOM 813 O O . PHE A 1 98 ? -3.540 4.804 0.482 1.00 96.94 98 PHE A O 1
ATOM 820 N N . PHE A 1 99 ? -2.644 5.563 -1.433 1.00 96.31 99 PHE A N 1
ATOM 821 C CA . PHE A 1 99 ? -2.086 6.770 -0.818 1.00 96.31 99 PHE A CA 1
ATOM 822 C C . PHE A 1 99 ? -3.164 7.682 -0.243 1.00 96.31 99 PHE A C 1
ATOM 824 O O . PHE A 1 99 ? -3.009 8.143 0.884 1.00 96.31 99 PHE A O 1
ATOM 831 N N . VAL A 1 100 ? -4.284 7.890 -0.943 1.00 96.38 100 VAL A N 1
ATOM 832 C CA . VAL A 1 100 ? -5.411 8.677 -0.407 1.00 96.38 100 VAL A CA 1
ATOM 833 C C . VAL A 1 100 ? -5.912 8.086 0.913 1.00 96.38 100 VAL A C 1
ATOM 835 O O . VAL A 1 100 ? -6.046 8.800 1.908 1.00 96.38 100 VAL A O 1
ATOM 838 N N . VAL A 1 101 ? -6.147 6.773 0.950 1.00 98.00 101 VAL A N 1
ATOM 839 C CA . VAL A 1 101 ? -6.607 6.068 2.153 1.00 98.00 101 VAL A CA 1
ATOM 840 C C . VAL A 1 101 ? -5.579 6.171 3.282 1.00 98.00 101 VAL A C 1
ATOM 842 O O . VAL A 1 101 ? -5.952 6.478 4.415 1.00 98.00 101 VAL A O 1
ATOM 845 N N . VAL A 1 102 ? -4.292 5.970 2.994 1.00 98.06 102 VAL A N 1
ATOM 846 C CA . VAL A 1 102 ? -3.216 6.054 3.992 1.00 98.06 102 VAL A CA 1
ATOM 847 C C . VAL A 1 102 ? -3.047 7.479 4.515 1.00 98.06 102 VAL A C 1
ATOM 849 O O . VAL A 1 102 ? -2.914 7.657 5.723 1.00 98.06 102 VAL A O 1
ATOM 852 N N . TYR A 1 103 ? -3.141 8.506 3.669 1.00 98.31 103 TYR A N 1
ATOM 853 C CA . TYR A 1 103 ? -3.103 9.897 4.120 1.00 98.31 103 TYR A CA 1
ATOM 854 C C . TYR A 1 103 ? -4.259 10.219 5.065 1.00 98.31 103 TYR A C 1
ATOM 856 O O . TYR A 1 103 ? -4.036 10.809 6.121 1.00 98.31 103 TYR A O 1
ATOM 864 N N . LEU A 1 104 ? -5.479 9.777 4.748 1.00 98.19 104 LEU A N 1
ATOM 865 C CA . LEU A 1 104 ? -6.638 9.959 5.629 1.00 98.19 104 LEU A CA 1
ATOM 866 C C . LEU A 1 104 ? -6.493 9.151 6.931 1.00 98.19 104 LEU A C 1
ATOM 868 O O . LEU A 1 104 ? -6.869 9.626 8.006 1.00 98.19 104 LEU A O 1
ATOM 872 N N . HIS A 1 105 ? -5.881 7.967 6.866 1.00 98.19 105 HIS A N 1
ATOM 873 C CA . HIS A 1 105 ? -5.554 7.157 8.037 1.00 98.19 105 HIS A CA 1
ATOM 874 C C . HIS A 1 105 ? -4.526 7.841 8.956 1.00 98.19 105 HIS A C 1
ATOM 876 O O . HIS A 1 105 ? -4.733 7.933 10.169 1.00 98.19 105 HIS A O 1
ATOM 882 N N . MET A 1 106 ? -3.445 8.377 8.388 1.00 98.12 106 MET A N 1
ATOM 883 C CA . MET A 1 106 ? -2.418 9.121 9.122 1.00 98.12 106 MET A CA 1
ATOM 884 C C . MET A 1 106 ? -2.979 10.420 9.698 1.00 98.12 106 MET A C 1
ATOM 886 O O . MET A 1 106 ? -2.735 10.730 10.865 1.00 98.12 106 MET A O 1
ATOM 890 N N . PHE A 1 107 ? -3.788 11.143 8.919 1.00 98.06 107 PHE A N 1
ATOM 891 C CA . PHE A 1 107 ? -4.457 12.358 9.367 1.00 98.06 107 PHE A CA 1
ATOM 892 C C . PHE A 1 107 ? -5.341 12.089 10.585 1.00 98.06 107 PHE A C 1
ATOM 894 O O . PHE A 1 107 ? -5.240 12.808 11.575 1.00 98.06 107 PHE A O 1
ATOM 901 N N . ARG A 1 108 ? -6.118 10.996 10.588 1.00 97.69 108 ARG A N 1
ATOM 902 C CA . ARG A 1 108 ? -6.853 10.545 11.782 1.00 97.69 108 ARG A CA 1
ATOM 903 C C . ARG A 1 108 ? -5.927 10.339 12.981 1.00 97.69 108 ARG A C 1
ATOM 905 O O . ARG A 1 108 ? -6.281 10.683 14.111 1.00 97.69 108 ARG A O 1
ATOM 912 N N . GLY A 1 109 ? -4.761 9.736 12.753 1.00 96.81 109 GLY A N 1
ATOM 913 C CA . GLY A 1 109 ? -3.762 9.479 13.788 1.00 96.81 109 GLY A CA 1
ATOM 914 C C . GLY A 1 109 ? -3.230 10.759 14.436 1.00 96.81 109 GLY A C 1
ATOM 915 O O . GLY A 1 109 ? -3.036 10.798 15.654 1.00 96.81 109 GLY A O 1
ATOM 916 N N . LEU A 1 110 ? -3.064 11.818 13.645 1.00 97.19 110 LEU A N 1
ATOM 917 C CA . LEU A 1 110 ? -2.699 13.151 14.123 1.00 97.19 110 LEU A CA 1
ATOM 918 C C . LEU A 1 110 ? -3.880 13.838 14.821 1.00 97.19 110 LEU A C 1
ATOM 920 O O . LEU A 1 110 ? -3.723 14.304 15.948 1.00 97.19 110 LEU A O 1
ATOM 924 N N . LEU A 1 111 ? -5.063 13.818 14.199 1.00 96.75 111 LEU A N 1
ATOM 925 C CA . LEU A 1 111 ? -6.282 14.477 14.673 1.00 96.75 111 LEU A CA 1
ATOM 926 C C . LEU A 1 111 ? -6.685 14.035 16.086 1.00 96.75 111 LEU A C 1
ATOM 928 O O . LEU A 1 111 ? -6.991 14.876 16.925 1.00 96.75 111 LEU A O 1
ATOM 932 N N . TYR A 1 112 ? -6.654 12.728 16.366 1.00 97.12 112 TYR A N 1
ATOM 933 C CA . TYR A 1 112 ? -7.038 12.179 17.677 1.00 97.12 112 TYR A CA 1
ATOM 934 C C . TYR A 1 112 ? -5.854 11.876 18.598 1.00 97.12 112 TYR A C 1
ATOM 936 O O . TYR A 1 112 ? -6.030 11.236 19.631 1.00 97.12 112 TYR A O 1
ATOM 944 N N . GLY A 1 113 ? -4.630 12.269 18.229 1.00 96.38 113 GLY A N 1
ATOM 945 C CA . GLY A 1 113 ? -3.444 11.959 19.030 1.00 96.38 113 GLY A CA 1
ATOM 946 C C . GLY A 1 113 ? -3.187 10.454 19.184 1.00 96.38 113 GLY A C 1
ATOM 947 O O . GLY A 1 113 ? -2.638 10.028 20.195 1.00 96.38 113 GLY A O 1
ATOM 948 N N . SER A 1 114 ? -3.556 9.638 18.189 1.00 95.62 114 SER A N 1
ATOM 949 C CA . SER A 1 114 ? -3.417 8.168 18.238 1.00 95.62 114 SER A CA 1
ATOM 950 C C . SER A 1 114 ? -1.961 7.682 18.177 1.00 95.62 114 SER A C 1
ATOM 952 O O . SER A 1 114 ? -1.731 6.481 18.223 1.00 95.62 114 SER A O 1
ATOM 954 N N . HIS A 1 115 ? -1.000 8.600 18.066 1.00 95.00 115 HIS A N 1
ATOM 955 C CA . HIS A 1 115 ? 0.443 8.360 18.136 1.00 95.00 115 HIS A CA 1
ATOM 956 C C . HIS A 1 115 ? 1.023 8.559 19.546 1.00 95.00 115 HIS A C 1
ATOM 958 O O . HIS A 1 115 ? 2.191 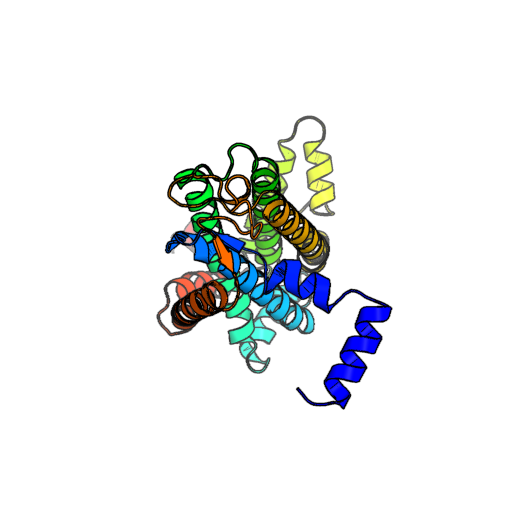8.259 19.776 1.00 95.00 115 HIS A O 1
ATOM 964 N N . ARG A 1 116 ? 0.235 9.109 20.479 1.00 94.31 116 ARG A N 1
ATOM 965 C CA . ARG A 1 116 ? 0.655 9.353 21.865 1.00 94.31 116 ARG A CA 1
ATOM 966 C C . ARG A 1 116 ? 0.634 8.062 22.679 1.00 94.31 116 ARG A C 1
ATOM 968 O O . ARG A 1 116 ? 0.035 7.068 22.264 1.00 94.31 116 ARG A O 1
ATOM 975 N N . ASN A 1 117 ? 1.243 8.110 23.862 1.00 92.69 117 ASN A N 1
ATOM 976 C CA . ASN A 1 117 ? 1.260 6.996 24.804 1.00 92.69 117 ASN A CA 1
ATOM 977 C C . ASN A 1 117 ? -0.132 6.373 25.009 1.00 92.69 117 ASN A C 1
ATOM 979 O O . ASN A 1 117 ? -1.088 7.125 25.219 1.00 92.69 117 ASN A O 1
ATOM 983 N N . PRO A 1 118 ? -0.281 5.033 24.965 1.00 94.44 118 PRO A N 1
ATOM 984 C CA . PRO A 1 118 ? 0.747 3.987 24.795 1.00 94.44 118 PRO A CA 1
ATOM 985 C C . PRO A 1 118 ? 0.901 3.459 23.345 1.00 94.44 118 PRO A C 1
ATOM 987 O O . PRO A 1 118 ? 1.190 2.282 23.136 1.00 94.44 118 PRO A O 1
ATOM 990 N N . ARG A 1 119 ? 0.611 4.273 22.320 1.00 96.81 119 ARG A N 1
ATOM 991 C CA . ARG A 1 119 ? 0.500 3.853 20.905 1.00 96.81 119 ARG A CA 1
ATOM 992 C C . ARG A 1 119 ? 1.686 4.261 20.031 1.00 96.81 119 ARG A C 1
ATOM 994 O O . ARG A 1 119 ? 1.591 4.221 18.805 1.00 96.81 119 ARG A O 1
ATOM 1001 N N . GLU A 1 120 ? 2.809 4.624 20.633 1.00 97.50 120 GLU A N 1
ATOM 1002 C CA . GLU A 1 120 ? 4.010 5.071 19.925 1.00 97.50 120 GLU A CA 1
ATOM 1003 C C . GLU A 1 120 ? 4.509 3.992 18.954 1.00 97.50 120 GLU A C 1
ATOM 1005 O O . GLU A 1 120 ? 4.831 4.290 17.806 1.00 97.50 120 GLU A O 1
ATOM 1010 N N . LEU A 1 121 ? 4.495 2.720 19.371 1.00 96.62 121 LEU A N 1
ATOM 1011 C CA . LEU A 1 121 ? 4.947 1.609 18.530 1.00 96.62 121 LEU A CA 1
ATOM 1012 C C . LEU A 1 121 ? 4.038 1.387 17.308 1.00 96.62 121 LEU A C 1
ATOM 1014 O O . LEU A 1 121 ? 4.534 1.133 16.212 1.00 96.62 121 LEU A O 1
ATOM 1018 N N . ILE A 1 122 ? 2.719 1.559 17.467 1.00 97.06 122 ILE A N 1
ATOM 1019 C CA . ILE A 1 122 ? 1.761 1.514 16.349 1.00 97.06 122 ILE A CA 1
ATOM 1020 C C . ILE A 1 122 ? 2.114 2.601 15.332 1.00 97.06 122 ILE A C 1
ATOM 1022 O O . ILE A 1 122 ? 2.168 2.334 14.132 1.00 97.06 122 ILE A O 1
ATOM 1026 N N . TRP A 1 123 ? 2.389 3.818 15.810 1.00 98.12 123 TRP A N 1
ATOM 1027 C CA . TRP A 1 123 ? 2.769 4.935 14.951 1.00 98.12 123 TRP A CA 1
ATOM 1028 C C . TRP A 1 123 ? 4.089 4.683 14.221 1.00 98.12 123 TRP A C 1
ATOM 1030 O O . TRP A 1 123 ? 4.151 4.888 13.013 1.00 98.12 123 TRP A O 1
ATOM 1040 N N . LEU A 1 124 ? 5.116 4.178 14.910 1.00 98.12 124 LEU A N 1
ATOM 1041 C CA . LEU A 1 124 ? 6.406 3.853 14.294 1.00 98.12 124 LEU A CA 1
ATOM 1042 C C . LEU A 1 124 ? 6.276 2.771 13.216 1.00 98.12 124 LEU A C 1
ATOM 1044 O O . LEU A 1 124 ? 6.814 2.942 12.123 1.00 98.12 124 LEU A O 1
ATOM 1048 N N . PHE A 1 125 ? 5.507 1.706 13.471 1.00 98.25 125 PHE A N 1
ATOM 1049 C CA . PHE A 1 125 ? 5.190 0.729 12.427 1.00 98.25 125 PHE A CA 1
ATOM 1050 C C . PHE A 1 125 ? 4.405 1.366 11.277 1.00 98.25 125 PHE A C 1
ATOM 1052 O O . PHE A 1 125 ? 4.705 1.091 10.123 1.00 98.25 125 PHE A O 1
ATOM 1059 N N . GLY A 1 126 ? 3.458 2.264 11.561 1.00 98.06 126 GLY A N 1
ATOM 1060 C CA . GLY A 1 126 ? 2.722 3.004 10.532 1.00 98.06 126 GLY A CA 1
ATOM 1061 C C . GLY A 1 126 ? 3.626 3.866 9.644 1.00 98.06 126 GLY A C 1
ATOM 1062 O O . GLY A 1 126 ? 3.481 3.851 8.424 1.00 98.06 126 GLY A O 1
ATOM 1063 N N . VAL A 1 127 ? 4.606 4.563 10.228 1.00 98.25 127 VAL A N 1
ATOM 1064 C CA . VAL A 1 127 ? 5.614 5.336 9.482 1.00 98.25 127 VAL A CA 1
ATOM 1065 C C . VAL A 1 127 ? 6.489 4.413 8.633 1.00 98.25 127 VAL A C 1
ATOM 1067 O O . VAL A 1 127 ? 6.728 4.711 7.464 1.00 98.25 127 VAL A O 1
ATOM 1070 N N . ALA A 1 128 ? 6.925 3.272 9.174 1.00 98.44 128 ALA A N 1
ATOM 1071 C CA . ALA A 1 128 ? 7.695 2.288 8.415 1.00 98.44 128 ALA A CA 1
ATOM 1072 C C . ALA A 1 128 ? 6.894 1.716 7.230 1.00 98.44 128 ALA A C 1
ATOM 1074 O O . ALA A 1 128 ? 7.432 1.611 6.128 1.00 98.44 128 ALA A O 1
ATOM 1075 N N . ILE A 1 129 ? 5.604 1.409 7.427 1.00 98.56 129 ILE A N 1
ATOM 1076 C CA . ILE A 1 129 ? 4.688 0.981 6.357 1.00 98.56 129 ILE A CA 1
ATOM 1077 C C . ILE A 1 129 ? 4.576 2.070 5.295 1.00 98.56 129 ILE A C 1
ATOM 1079 O O . ILE A 1 129 ? 4.700 1.769 4.115 1.00 98.56 129 ILE A O 1
ATOM 1083 N N . PHE A 1 130 ? 4.385 3.329 5.693 1.00 98.25 130 PHE A N 1
ATOM 1084 C CA . PHE A 1 130 ? 4.278 4.444 4.756 1.00 98.25 130 PHE A CA 1
ATOM 1085 C C . PHE A 1 130 ? 5.538 4.598 3.890 1.00 98.25 130 PHE A C 1
ATOM 1087 O O . PHE A 1 130 ? 5.428 4.703 2.670 1.00 98.25 130 PHE A O 1
ATOM 1094 N N . LEU A 1 131 ? 6.732 4.530 4.488 1.00 97.75 131 LEU A N 1
ATOM 1095 C CA . LEU A 1 131 ? 7.994 4.576 3.741 1.00 97.75 131 LEU A CA 1
ATOM 1096 C C . LEU A 1 131 ? 8.159 3.369 2.804 1.00 97.75 131 LEU A C 1
ATOM 1098 O O . LEU A 1 131 ? 8.592 3.537 1.664 1.00 97.75 131 LEU A O 1
ATOM 1102 N N . CYS A 1 132 ? 7.772 2.168 3.246 1.00 98.00 132 CYS A N 1
ATOM 1103 C CA . CYS A 1 132 ? 7.783 0.982 2.387 1.00 98.00 132 CYS A CA 1
ATOM 1104 C C . CYS A 1 132 ? 6.783 1.108 1.230 1.00 98.00 132 CYS A C 1
ATOM 1106 O O . CYS A 1 132 ? 7.126 0.746 0.114 1.00 98.00 132 CYS A O 1
ATOM 1108 N N . LEU A 1 133 ? 5.590 1.670 1.458 1.00 97.75 133 LEU A N 1
ATOM 1109 C CA . LEU A 1 133 ? 4.597 1.933 0.409 1.00 97.75 133 LEU A CA 1
ATOM 1110 C C . LEU A 1 133 ? 5.090 2.964 -0.612 1.00 97.75 133 LEU A C 1
ATOM 1112 O O . LEU A 1 133 ? 4.837 2.805 -1.803 1.00 97.75 133 LEU A O 1
ATOM 1116 N N . MET A 1 134 ? 5.820 3.996 -0.175 1.00 96.50 134 MET A N 1
ATOM 1117 C CA . MET A 1 134 ? 6.484 4.936 -1.087 1.00 96.50 134 MET A CA 1
ATOM 1118 C C . MET A 1 134 ? 7.516 4.233 -1.970 1.00 96.50 134 MET A C 1
ATOM 1120 O O . MET A 1 134 ? 7.526 4.450 -3.180 1.00 96.50 134 MET A O 1
ATOM 1124 N N . GLY A 1 135 ? 8.353 3.372 -1.381 1.00 96.06 135 GLY A N 1
ATOM 1125 C CA . GLY A 1 135 ? 9.299 2.552 -2.140 1.00 96.06 135 GLY A CA 1
ATOM 1126 C C . GLY A 1 135 ? 8.597 1.603 -3.114 1.00 96.06 135 GLY A C 1
ATOM 1127 O O . GLY A 1 135 ? 8.993 1.502 -4.271 1.00 96.06 135 GLY A O 1
ATOM 1128 N N . GLU A 1 136 ? 7.520 0.964 -2.667 1.00 97.19 136 GLU A N 1
ATOM 1129 C CA . GLU A 1 136 ? 6.747 -0.008 -3.439 1.00 97.19 136 GLU A CA 1
ATOM 1130 C C . GLU A 1 136 ? 6.102 0.626 -4.669 1.00 97.19 136 GLU A C 1
ATOM 1132 O O . GLU A 1 136 ? 6.267 0.141 -5.786 1.00 97.19 136 GLU A O 1
ATOM 1137 N N . ALA A 1 137 ? 5.431 1.762 -4.484 1.00 95.25 137 ALA A N 1
ATOM 1138 C CA . ALA A 1 137 ? 4.825 2.494 -5.586 1.00 95.25 137 ALA A CA 1
ATOM 1139 C C . ALA A 1 137 ? 5.871 3.063 -6.549 1.00 95.25 137 ALA A C 1
ATOM 1141 O O . ALA A 1 137 ? 5.645 3.060 -7.758 1.00 95.25 137 ALA A O 1
ATOM 1142 N N . PHE A 1 138 ? 7.022 3.509 -6.033 1.00 94.19 138 PHE A N 1
ATOM 1143 C CA . PHE A 1 138 ? 8.132 3.935 -6.876 1.00 94.19 138 PHE A CA 1
ATOM 1144 C C . PHE A 1 138 ? 8.606 2.790 -7.770 1.00 94.19 138 PHE A C 1
ATOM 1146 O O . PHE A 1 138 ? 8.573 2.948 -8.984 1.00 94.19 138 PHE A O 1
ATOM 1153 N N . PHE A 1 139 ? 8.985 1.634 -7.215 1.00 95.31 139 PHE A N 1
ATOM 1154 C CA . PHE A 1 139 ? 9.474 0.522 -8.035 1.00 95.31 139 PHE A CA 1
ATOM 1155 C C . PHE A 1 139 ? 8.416 0.016 -9.025 1.00 95.31 139 PHE A C 1
ATOM 1157 O O . PHE A 1 139 ? 8.762 -0.249 -10.175 1.00 95.31 139 PHE A O 1
ATOM 1164 N N . GLY A 1 140 ? 7.139 -0.033 -8.630 1.00 94.81 140 GLY A N 1
ATOM 1165 C CA . GLY A 1 140 ? 6.034 -0.394 -9.522 1.00 94.81 140 GLY A CA 1
ATOM 1166 C C . GLY A 1 140 ? 5.845 0.576 -10.693 1.00 94.81 140 GLY A C 1
ATOM 1167 O O . GLY A 1 140 ? 5.683 0.141 -11.832 1.00 94.81 140 GLY A O 1
ATOM 1168 N N . TYR A 1 141 ? 5.950 1.890 -10.452 1.00 92.12 141 TYR A N 1
ATOM 1169 C CA . TYR A 1 141 ? 5.840 2.924 -11.495 1.00 92.12 141 TYR A CA 1
ATOM 1170 C C . TYR A 1 141 ? 6.948 2.833 -12.558 1.00 92.12 141 TYR A C 1
ATOM 1172 O O . TYR A 1 141 ? 6.813 3.352 -13.669 1.00 92.12 141 TYR A O 1
ATOM 1180 N N . LEU A 1 142 ? 8.052 2.149 -12.246 1.00 91.06 142 LEU A N 1
ATOM 1181 C CA . LEU A 1 142 ? 9.162 1.967 -13.173 1.00 91.06 142 LEU A CA 1
ATOM 1182 C C . LEU A 1 142 ? 8.968 0.800 -14.140 1.00 91.06 142 LEU A C 1
ATOM 1184 O O . LEU A 1 142 ? 9.547 0.821 -15.224 1.00 91.06 142 LEU A O 1
ATOM 1188 N N . LEU A 1 143 ? 8.146 -0.188 -13.783 1.00 95.00 143 LEU A N 1
ATOM 1189 C CA . LEU A 1 143 ? 8.001 -1.426 -14.552 1.00 95.00 143 LEU A CA 1
ATOM 1190 C C . LEU A 1 143 ? 7.401 -1.246 -15.955 1.00 95.00 143 LEU A C 1
ATOM 1192 O O . LEU A 1 143 ? 7.852 -1.929 -16.866 1.00 95.00 143 LEU A O 1
ATOM 1196 N N . PRO A 1 144 ? 6.467 -0.311 -16.218 1.00 92.75 144 PRO A N 1
ATOM 1197 C CA . PRO A 1 144 ? 6.025 -0.056 -17.589 1.00 92.75 144 PRO A CA 1
ATOM 1198 C C . PRO A 1 144 ? 7.148 0.404 -18.528 1.00 92.75 144 PRO A C 1
ATOM 1200 O O . PRO A 1 144 ? 7.007 0.294 -19.741 1.00 92.75 144 PRO A O 1
ATOM 1203 N N . TRP A 1 145 ? 8.258 0.908 -17.976 1.00 90.94 145 TRP A N 1
ATOM 1204 C CA . TRP A 1 145 ? 9.461 1.306 -18.709 1.00 90.94 145 TRP A CA 1
ATOM 1205 C C . TRP A 1 145 ? 9.249 2.394 -19.780 1.00 90.94 145 TRP A C 1
ATOM 1207 O O . TRP A 1 145 ? 10.027 2.515 -20.732 1.00 90.94 145 TRP A O 1
ATOM 1217 N N . GLY A 1 146 ? 8.225 3.233 -19.587 1.00 85.06 146 GLY A N 1
ATOM 1218 C CA . GLY A 1 146 ? 7.976 4.436 -20.382 1.00 85.06 146 GLY A CA 1
ATOM 1219 C C . GLY A 1 146 ? 8.956 5.576 -20.072 1.00 85.06 146 GLY A C 1
ATOM 1220 O O . GLY A 1 146 ? 9.906 5.427 -19.298 1.00 85.06 146 GLY A O 1
ATOM 1221 N N . GLN A 1 147 ? 8.733 6.751 -20.664 1.00 80.62 147 GLN A N 1
ATOM 1222 C CA . GLN A 1 147 ? 9.628 7.900 -20.473 1.00 80.62 147 GLN A CA 1
ATOM 1223 C C . GLN A 1 147 ? 9.622 8.435 -19.038 1.00 80.62 147 GLN A C 1
ATOM 1225 O O . GLN A 1 147 ? 10.690 8.628 -18.452 1.00 80.62 147 GLN A O 1
ATOM 1230 N N . MET A 1 148 ? 8.442 8.636 -18.449 1.00 79.81 148 MET A N 1
ATOM 1231 C CA . MET A 1 148 ? 8.338 9.112 -17.067 1.00 79.81 148 MET A CA 1
ATOM 1232 C C . MET A 1 148 ? 8.891 8.090 -16.073 1.00 79.81 148 MET A C 1
ATOM 1234 O O . MET A 1 148 ? 9.564 8.476 -15.118 1.00 79.81 148 MET A O 1
ATOM 1238 N N . SER A 1 149 ? 8.719 6.793 -16.350 1.00 85.12 149 SER A N 1
ATOM 1239 C CA . SER A 1 149 ? 9.394 5.717 -15.623 1.00 85.12 149 SER A CA 1
ATOM 1240 C C . SER A 1 149 ? 10.919 5.892 -15.686 1.00 85.12 149 SER A C 1
ATOM 1242 O O . SER A 1 149 ? 11.573 6.044 -14.657 1.00 85.12 149 SER A O 1
ATOM 1244 N N . PHE A 1 150 ? 11.510 5.950 -16.883 1.00 85.88 150 PHE A N 1
ATOM 1245 C CA . PHE A 1 150 ? 12.967 6.026 -17.037 1.00 85.88 150 PHE A CA 1
ATOM 1246 C C . PHE A 1 150 ? 13.579 7.267 -16.362 1.00 85.88 150 PHE A C 1
ATOM 1248 O O . PHE A 1 150 ? 14.541 7.156 -15.597 1.00 85.88 150 PHE A O 1
ATOM 1255 N N . TRP A 1 151 ? 13.011 8.452 -16.598 1.00 86.94 151 TRP A N 1
ATOM 1256 C CA . TRP A 1 151 ? 13.518 9.688 -15.996 1.00 86.94 151 TRP A CA 1
ATOM 1257 C C . TRP A 1 151 ? 13.235 9.770 -14.498 1.00 86.94 151 TRP A C 1
ATOM 1259 O O . TRP A 1 151 ? 14.092 10.236 -13.746 1.00 86.94 151 TRP A O 1
ATOM 1269 N N . GLY A 1 152 ? 12.088 9.261 -14.044 1.00 87.38 152 GLY A N 1
ATOM 1270 C CA . GLY A 1 152 ? 11.779 9.126 -12.624 1.00 87.38 152 GLY A CA 1
ATOM 1271 C C . GLY A 1 152 ? 12.810 8.259 -11.900 1.00 87.38 152 GLY A C 1
ATOM 1272 O O . GLY A 1 152 ? 13.329 8.663 -10.856 1.00 87.38 152 GLY A O 1
ATOM 1273 N N . ALA A 1 153 ? 13.190 7.121 -12.494 1.00 88.69 153 ALA A N 1
ATOM 1274 C CA . ALA A 1 153 ? 14.263 6.269 -11.982 1.00 88.69 153 ALA A CA 1
ATOM 1275 C C . ALA A 1 153 ? 15.590 7.029 -11.901 1.00 88.69 153 ALA A C 1
ATOM 1277 O O . ALA A 1 153 ? 16.251 7.015 -10.863 1.00 88.69 153 ALA A O 1
ATOM 1278 N N . GLN A 1 154 ? 15.964 7.731 -12.973 1.00 89.56 154 GLN A N 1
ATOM 1279 C CA . GLN A 1 154 ? 17.208 8.493 -13.030 1.00 89.56 154 GLN A CA 1
ATOM 1280 C C . GLN A 1 154 ? 17.276 9.555 -11.925 1.00 89.56 154 GLN A C 1
ATOM 1282 O O . GLN A 1 154 ? 18.298 9.661 -11.247 1.00 89.56 154 GLN A O 1
ATOM 1287 N N . VAL A 1 155 ? 16.200 10.321 -11.721 1.00 91.19 155 VAL A N 1
ATOM 1288 C CA . VAL A 1 155 ? 16.141 11.371 -10.694 1.00 91.19 155 VAL A CA 1
ATOM 1289 C C . VAL A 1 155 ? 16.233 10.765 -9.296 1.00 91.19 155 VAL A C 1
ATOM 1291 O O . VAL A 1 155 ? 17.093 11.176 -8.518 1.00 91.19 155 VAL A O 1
ATOM 1294 N N . ILE A 1 156 ? 15.405 9.766 -8.978 1.00 91.19 156 ILE A N 1
ATOM 1295 C CA . ILE A 1 156 ? 15.337 9.204 -7.622 1.00 91.19 156 ILE A CA 1
ATOM 1296 C C . ILE A 1 156 ? 16.615 8.447 -7.260 1.00 91.19 156 ILE A C 1
ATOM 1298 O O . ILE A 1 156 ? 17.148 8.640 -6.170 1.00 91.19 156 ILE A O 1
ATOM 1302 N N . VAL A 1 157 ? 17.175 7.648 -8.171 1.00 90.25 157 VAL A N 1
ATOM 1303 C CA . VAL A 1 157 ? 18.445 6.950 -7.917 1.00 90.25 157 VAL A CA 1
ATOM 1304 C C . VAL A 1 157 ? 19.603 7.944 -7.747 1.00 90.25 157 VAL A C 1
ATOM 1306 O O . VAL A 1 157 ? 20.503 7.718 -6.931 1.00 90.25 157 VAL A O 1
ATOM 1309 N N . ASN A 1 158 ? 19.580 9.070 -8.465 1.00 89.31 158 ASN A N 1
ATOM 1310 C CA . ASN A 1 158 ? 20.586 10.121 -8.315 1.00 89.31 158 ASN A CA 1
ATOM 1311 C C . ASN A 1 158 ? 20.489 10.855 -6.966 1.00 89.31 158 ASN A C 1
ATOM 1313 O O . ASN A 1 158 ? 21.515 11.335 -6.490 1.00 89.31 158 ASN A O 1
ATOM 1317 N N . LEU A 1 159 ? 19.334 10.887 -6.291 1.00 92.56 159 LEU A N 1
ATOM 1318 C CA . LEU A 1 159 ? 19.247 11.447 -4.931 1.00 92.56 159 LEU A CA 1
ATOM 1319 C C . LEU A 1 159 ? 20.163 10.710 -3.944 1.00 92.56 159 LEU A C 1
ATOM 1321 O O . LEU A 1 159 ? 20.769 11.344 -3.084 1.00 92.56 159 LEU A O 1
ATOM 1325 N N . PHE A 1 160 ? 20.331 9.392 -4.103 1.00 91.44 160 PHE A N 1
ATOM 1326 C CA . PHE A 1 160 ? 21.239 8.605 -3.260 1.00 91.44 160 PHE A CA 1
ATOM 1327 C C . PHE A 1 160 ? 22.712 8.944 -3.497 1.00 91.44 160 PHE A C 1
ATOM 1329 O O . PHE A 1 160 ? 23.523 8.776 -2.590 1.00 91.44 160 PHE A O 1
ATOM 1336 N N . SER A 1 161 ? 23.064 9.480 -4.672 1.00 92.06 161 SER A N 1
ATOM 1337 C CA . SER A 1 161 ? 24.443 9.900 -4.949 1.00 92.06 161 SER A CA 1
ATOM 1338 C C . SER A 1 161 ? 24.884 11.096 -4.097 1.00 92.06 161 SER A C 1
ATOM 1340 O O . SER A 1 161 ? 26.077 11.279 -3.868 1.00 92.06 161 SER A O 1
ATOM 1342 N N . SER A 1 162 ? 23.924 11.859 -3.565 1.00 94.94 162 SER A N 1
ATOM 1343 C CA . SER A 1 162 ? 24.157 13.005 -2.683 1.00 94.94 162 SER A CA 1
ATOM 1344 C C . SER A 1 162 ? 24.546 12.619 -1.251 1.00 94.94 162 SER A C 1
ATOM 1346 O O . SER A 1 162 ? 24.872 13.503 -0.459 1.00 94.94 162 SER A O 1
ATOM 1348 N N . ILE A 1 163 ? 24.497 11.331 -0.882 1.00 95.62 163 ILE A N 1
ATOM 1349 C CA . ILE A 1 163 ? 24.917 10.876 0.450 1.00 95.62 163 ILE A CA 1
ATOM 1350 C C . ILE A 1 163 ? 26.447 11.002 0.551 1.00 95.62 163 ILE A C 1
ATOM 1352 O O . ILE A 1 163 ? 27.157 10.385 -0.250 1.00 95.62 163 ILE A O 1
ATOM 1356 N N . PRO A 1 164 ? 26.989 11.753 1.530 1.00 95.88 164 PRO A N 1
ATOM 1357 C CA . PRO A 1 164 ? 28.432 11.889 1.684 1.00 95.88 164 PRO A CA 1
ATOM 1358 C C . PRO A 1 164 ? 29.126 10.531 1.850 1.00 95.88 164 PRO A C 1
ATOM 1360 O O . PRO A 1 164 ? 28.600 9.631 2.506 1.00 95.88 164 PRO A O 1
ATOM 1363 N N . PHE A 1 165 ? 30.331 10.411 1.293 1.00 95.00 165 PHE A N 1
ATOM 1364 C CA . PHE A 1 165 ? 31.218 9.237 1.342 1.00 95.00 165 PHE A CA 1
ATOM 1365 C C . PHE A 1 165 ? 30.745 8.004 0.560 1.00 95.00 165 PHE A C 1
ATOM 1367 O O . PHE A 1 165 ? 31.519 7.484 -0.233 1.00 95.00 165 PHE A O 1
ATOM 1374 N N . ILE A 1 166 ? 29.505 7.549 0.748 1.00 96.69 166 ILE A N 1
ATOM 1375 C CA . ILE A 1 166 ? 29.010 6.273 0.192 1.00 96.69 166 ILE A CA 1
ATOM 1376 C C . ILE A 1 166 ? 28.028 6.437 -0.977 1.00 96.69 166 ILE A C 1
ATOM 1378 O O . ILE A 1 166 ? 27.660 5.452 -1.612 1.00 96.69 166 ILE A O 1
ATOM 1382 N N . GLY A 1 167 ? 27.563 7.658 -1.255 1.00 95.12 167 GLY A N 1
ATOM 1383 C CA . GLY A 1 167 ? 26.482 7.916 -2.208 1.00 95.12 167 GLY A CA 1
ATOM 1384 C C . GLY A 1 167 ? 26.727 7.388 -3.625 1.00 95.12 167 GLY A C 1
ATOM 1385 O O . GLY A 1 167 ? 25.845 6.706 -4.156 1.00 95.12 167 GLY A O 1
ATOM 1386 N N . PRO A 1 168 ? 27.892 7.651 -4.252 1.00 93.75 168 PRO A N 1
ATOM 1387 C CA . PRO A 1 168 ? 28.195 7.131 -5.585 1.00 93.75 168 PRO A CA 1
ATOM 1388 C C . PRO A 1 168 ? 28.117 5.600 -5.658 1.00 93.75 168 PRO A C 1
ATOM 1390 O O . PRO A 1 168 ? 27.432 5.069 -6.533 1.00 93.75 168 PRO A O 1
ATOM 1393 N N . ASP A 1 169 ? 28.718 4.901 -4.693 1.00 95.31 169 ASP A N 1
ATOM 1394 C CA . ASP A 1 169 ? 28.726 3.435 -4.641 1.00 95.31 169 ASP A CA 1
ATOM 1395 C C . ASP A 1 169 ? 27.319 2.870 -4.417 1.00 95.31 169 ASP A C 1
ATOM 1397 O O . ASP A 1 169 ? 26.909 1.928 -5.095 1.00 95.31 169 ASP A O 1
ATOM 1401 N N . VAL A 1 170 ? 26.534 3.484 -3.523 1.00 94.38 170 VAL A N 1
ATOM 1402 C CA . VAL A 1 170 ? 25.129 3.113 -3.285 1.00 94.38 170 VAL A CA 1
ATOM 1403 C C . VAL A 1 170 ? 24.293 3.303 -4.547 1.00 94.38 170 VAL A C 1
ATOM 1405 O O . VAL A 1 170 ? 23.462 2.457 -4.869 1.00 94.38 170 VAL A O 1
ATOM 1408 N N . SER A 1 171 ? 24.506 4.393 -5.282 1.00 93.50 171 SER A N 1
ATOM 1409 C CA . SER A 1 171 ? 23.744 4.710 -6.490 1.00 93.50 171 SER A CA 1
ATOM 1410 C C . SER A 1 171 ? 24.061 3.755 -7.648 1.00 93.50 171 SER A C 1
ATOM 1412 O O . SER A 1 171 ? 23.145 3.336 -8.360 1.00 93.50 171 SER A O 1
ATOM 1414 N N . VAL A 1 172 ? 25.332 3.371 -7.819 1.00 94.44 172 VAL A N 1
ATOM 1415 C CA . VAL A 1 172 ? 25.754 2.333 -8.779 1.00 94.44 172 VAL A CA 1
ATOM 1416 C C . VAL A 1 172 ? 25.203 0.976 -8.357 1.00 94.44 172 VAL A C 1
ATOM 1418 O O . VAL A 1 172 ? 24.587 0.286 -9.167 1.00 94.44 172 VAL A O 1
ATOM 1421 N N . TRP A 1 173 ? 25.325 0.620 -7.074 1.00 94.19 173 TRP A N 1
ATOM 1422 C CA . TRP A 1 173 ? 24.758 -0.619 -6.553 1.00 94.19 173 TRP A CA 1
ATOM 1423 C C . TRP A 1 173 ? 23.252 -0.674 -6.778 1.00 94.19 173 TRP A C 1
ATOM 1425 O O . TRP A 1 173 ? 22.770 -1.707 -7.212 1.00 94.19 173 TRP A O 1
ATOM 1435 N N . LEU A 1 174 ? 22.500 0.406 -6.530 1.00 91.94 174 LEU A N 1
ATOM 1436 C CA . LEU A 1 174 ? 21.038 0.447 -6.655 1.00 91.94 174 LEU A CA 1
ATOM 1437 C C . LEU A 1 174 ? 20.553 0.321 -8.107 1.00 91.94 174 LEU A C 1
ATOM 1439 O O . LEU A 1 174 ? 19.536 -0.327 -8.347 1.00 91.94 174 LEU A O 1
ATOM 1443 N N . ARG A 1 175 ? 21.277 0.871 -9.084 1.00 92.94 175 ARG A N 1
ATOM 1444 C CA . ARG A 1 175 ? 20.920 0.689 -10.501 1.00 92.94 175 ARG A CA 1
ATOM 1445 C C . ARG A 1 175 ? 21.522 -0.570 -11.132 1.00 92.94 175 ARG A C 1
ATOM 1447 O O . ARG A 1 175 ? 20.985 -1.052 -12.119 1.00 92.94 175 ARG A O 1
ATOM 1454 N N . GLY A 1 176 ? 22.577 -1.134 -10.546 1.00 93.25 176 GLY A N 1
ATOM 1455 C CA . GLY A 1 176 ? 23.248 -2.344 -11.033 1.00 93.25 176 GLY A CA 1
ATOM 1456 C C . GLY A 1 176 ? 24.196 -2.124 -12.219 1.00 93.25 176 GLY A C 1
ATOM 1457 O O . GLY A 1 176 ? 24.679 -3.101 -12.779 1.00 93.25 176 GLY A O 1
ATOM 1458 N N . ASP A 1 177 ? 24.450 -0.871 -12.598 1.00 92.12 177 ASP A N 1
ATOM 1459 C CA . ASP A 1 177 ? 25.264 -0.459 -13.750 1.00 92.12 177 ASP A CA 1
ATOM 1460 C C . ASP A 1 177 ? 25.705 1.016 -13.564 1.00 92.12 177 ASP A C 1
ATOM 1462 O O . ASP A 1 177 ? 25.392 1.646 -12.552 1.00 92.12 177 ASP A O 1
ATOM 1466 N N . TYR A 1 178 ? 26.422 1.610 -14.516 1.00 90.69 178 TYR A N 1
ATOM 1467 C CA . TYR A 1 178 ? 26.793 3.032 -14.490 1.00 90.69 178 TYR A CA 1
ATOM 1468 C C . TYR A 1 178 ? 25.644 3.963 -14.900 1.00 90.69 178 TYR A C 1
ATOM 1470 O O . TYR A 1 178 ? 25.642 5.146 -14.558 1.00 90.69 178 TYR A O 1
ATOM 1478 N N . THR A 1 179 ? 24.645 3.442 -15.612 1.00 90.31 179 THR A N 1
ATOM 1479 C CA . THR A 1 179 ? 23.451 4.182 -16.049 1.00 90.31 179 THR A CA 1
ATOM 1480 C C . THR A 1 179 ? 22.186 3.382 -15.745 1.00 90.31 179 THR A C 1
ATOM 1482 O O . THR A 1 179 ? 22.270 2.252 -15.274 1.00 90.31 179 THR A O 1
ATOM 1485 N N . ILE A 1 180 ? 21.006 3.979 -15.923 1.00 92.69 180 ILE A N 1
ATOM 1486 C CA . ILE A 1 180 ? 19.751 3.222 -15.831 1.00 92.69 180 ILE A CA 1
ATOM 1487 C C . ILE A 1 180 ? 19.670 2.297 -17.051 1.00 92.69 180 ILE A C 1
ATOM 1489 O O . ILE A 1 180 ? 19.652 2.773 -18.186 1.00 92.69 180 ILE A O 1
ATOM 1493 N N . SER A 1 181 ? 19.637 0.989 -16.812 1.00 92.50 181 SER A N 1
ATOM 1494 C CA . SER A 1 181 ? 19.695 -0.046 -17.850 1.00 92.50 181 SER A CA 1
ATOM 1495 C C . SER A 1 181 ? 18.773 -1.226 -17.521 1.00 92.50 181 SER A C 1
ATOM 1497 O O . SER A 1 181 ? 17.996 -1.176 -16.563 1.00 92.50 181 SER A O 1
ATOM 1499 N N . ASP A 1 182 ? 18.840 -2.294 -18.318 1.00 95.06 182 ASP A N 1
ATOM 1500 C CA . ASP A 1 182 ? 18.088 -3.531 -18.080 1.00 95.06 182 ASP A CA 1
ATOM 1501 C C . ASP A 1 182 ? 18.352 -4.133 -16.688 1.00 95.06 182 ASP A C 1
ATOM 1503 O O . ASP A 1 182 ? 17.425 -4.559 -15.994 1.00 95.06 182 ASP A O 1
ATOM 1507 N N . ALA A 1 183 ? 19.600 -4.050 -16.212 1.00 95.88 183 ALA A N 1
ATOM 1508 C CA . ALA A 1 183 ? 19.964 -4.480 -14.866 1.00 95.88 183 ALA A CA 1
ATOM 1509 C C . ALA A 1 183 ? 19.171 -3.722 -13.786 1.00 95.88 183 ALA A C 1
ATOM 1511 O O . ALA A 1 183 ? 18.773 -4.307 -12.776 1.00 95.88 183 ALA A O 1
ATOM 1512 N N . THR A 1 184 ? 18.893 -2.433 -14.004 1.00 95.31 184 THR A N 1
ATOM 1513 C CA . THR A 1 184 ? 18.080 -1.621 -13.089 1.00 95.31 184 THR A CA 1
ATOM 1514 C C . THR A 1 184 ? 16.644 -2.133 -13.045 1.00 95.31 184 THR A C 1
ATOM 1516 O O . THR A 1 184 ? 16.107 -2.361 -11.960 1.00 95.31 184 THR A O 1
ATOM 1519 N N . LEU A 1 185 ? 16.042 -2.360 -14.216 1.00 95.56 185 LEU A N 1
ATOM 1520 C CA . LEU A 1 185 ? 14.667 -2.840 -14.338 1.00 95.56 185 LEU A CA 1
ATOM 1521 C C . LEU A 1 185 ? 14.477 -4.196 -13.652 1.00 95.56 185 LEU A C 1
ATOM 1523 O O . LEU A 1 185 ? 13.554 -4.357 -12.853 1.00 95.56 185 LEU A O 1
ATOM 1527 N N . ASN A 1 186 ? 15.381 -5.144 -13.903 1.00 96.25 186 ASN A N 1
ATOM 1528 C CA . ASN A 1 186 ? 15.336 -6.476 -13.303 1.00 96.25 186 ASN A CA 1
ATOM 1529 C C . ASN A 1 186 ? 15.388 -6.429 -11.766 1.00 96.25 186 ASN A C 1
ATOM 1531 O O . ASN A 1 186 ? 14.628 -7.118 -11.080 1.00 96.25 186 ASN A O 1
ATOM 1535 N N . ARG A 1 187 ? 16.244 -5.573 -11.197 1.00 95.62 187 ARG A N 1
ATOM 1536 C CA . ARG A 1 187 ? 16.347 -5.414 -9.736 1.00 95.62 187 ARG A CA 1
ATOM 1537 C C . ARG A 1 187 ? 15.110 -4.751 -9.146 1.00 95.62 187 ARG A C 1
ATOM 1539 O O . ARG A 1 187 ? 14.633 -5.175 -8.097 1.00 95.62 187 ARG A O 1
ATOM 1546 N N . PHE A 1 188 ? 14.569 -3.741 -9.818 1.00 95.69 188 PHE A N 1
ATOM 1547 C CA . PHE A 1 188 ? 13.367 -3.045 -9.360 1.00 95.69 188 PHE A CA 1
ATOM 1548 C C . PHE A 1 188 ? 12.127 -3.929 -9.439 1.00 95.69 188 PHE A C 1
ATOM 1550 O O . PHE A 1 188 ? 11.319 -3.909 -8.514 1.00 95.69 188 PHE A O 1
ATOM 1557 N N . PHE A 1 189 ? 12.032 -4.789 -10.453 1.00 97.75 189 PHE A N 1
ATOM 1558 C CA . PHE A 1 189 ? 11.030 -5.849 -10.502 1.00 97.75 189 PHE A CA 1
ATOM 1559 C C . PHE A 1 189 ? 11.124 -6.774 -9.279 1.00 97.75 189 PHE A C 1
ATOM 1561 O O . PHE A 1 189 ? 10.117 -7.019 -8.620 1.00 97.75 189 PHE A O 1
ATOM 1568 N N . ALA A 1 190 ? 12.326 -7.228 -8.907 1.00 97.00 190 ALA A N 1
ATOM 1569 C CA . ALA A 1 190 ? 12.509 -8.064 -7.718 1.00 97.00 190 ALA A CA 1
ATOM 1570 C C . ALA A 1 190 ? 12.146 -7.338 -6.406 1.00 97.00 190 ALA A C 1
ATOM 1572 O O . ALA A 1 190 ? 11.561 -7.947 -5.503 1.00 97.00 190 ALA A O 1
ATOM 1573 N N . PHE A 1 191 ? 12.460 -6.042 -6.291 1.00 96.75 191 PHE A N 1
ATOM 1574 C CA . PHE A 1 191 ? 12.065 -5.250 -5.124 1.00 96.75 191 PHE A CA 1
ATOM 1575 C C . PHE A 1 191 ? 10.550 -5.075 -5.026 1.00 96.75 191 PHE A C 1
ATOM 1577 O O . PHE A 1 191 ? 10.008 -5.272 -3.940 1.00 96.75 191 PHE A O 1
ATOM 1584 N N . HIS A 1 192 ? 9.892 -4.766 -6.145 1.00 97.75 192 HIS A N 1
ATOM 1585 C CA . HIS A 1 192 ? 8.452 -4.538 -6.206 1.00 97.75 192 HIS A CA 1
ATOM 1586 C C . HIS A 1 192 ? 7.635 -5.817 -6.007 1.00 97.75 192 HIS A C 1
ATOM 1588 O O . HIS A 1 192 ? 6.658 -5.827 -5.282 1.00 97.75 192 HIS A O 1
ATOM 1594 N N . VAL A 1 193 ? 8.019 -6.926 -6.638 1.00 96.94 193 VAL A N 1
ATOM 1595 C CA . VAL A 1 193 ? 7.187 -8.143 -6.629 1.00 96.94 193 VAL A CA 1
ATOM 1596 C C . VAL A 1 193 ? 7.413 -8.990 -5.380 1.00 96.94 193 VAL A C 1
ATOM 1598 O O . VAL A 1 193 ? 6.501 -9.677 -4.922 1.00 96.94 193 VAL A O 1
ATOM 1601 N N . ILE A 1 194 ? 8.630 -8.972 -4.828 1.00 95.19 194 ILE A N 1
ATOM 1602 C CA . ILE A 1 194 ? 9.014 -9.863 -3.731 1.00 95.19 194 ILE A CA 1
ATOM 1603 C C . ILE A 1 194 ? 9.384 -9.050 -2.496 1.00 95.19 194 ILE A C 1
ATOM 1605 O O . ILE A 1 194 ? 8.674 -9.096 -1.493 1.00 95.19 194 ILE A O 1
ATOM 1609 N N . ALA A 1 195 ? 10.501 -8.324 -2.537 1.00 96.69 195 ALA A N 1
ATOM 1610 C CA . ALA A 1 195 ? 11.124 -7.839 -1.307 1.00 96.69 195 ALA A CA 1
ATOM 1611 C C . ALA A 1 195 ? 10.187 -6.941 -0.482 1.00 96.69 195 ALA A C 1
ATOM 1613 O O . ALA A 1 195 ? 9.990 -7.189 0.710 1.00 96.69 195 ALA A O 1
ATOM 1614 N N . LEU A 1 196 ? 9.585 -5.926 -1.104 1.00 96.75 196 LEU A N 1
ATOM 1615 C CA . LEU A 1 196 ? 8.743 -4.968 -0.397 1.00 96.75 196 LEU A CA 1
ATOM 1616 C C . LEU A 1 196 ? 7.360 -5.511 -0.019 1.00 96.75 196 LEU A C 1
ATOM 1618 O O . LEU A 1 196 ? 6.980 -5.282 1.129 1.00 96.75 196 LEU A O 1
ATOM 1622 N N . PRO A 1 197 ? 6.628 -6.280 -0.851 1.00 96.25 197 PRO A N 1
ATOM 1623 C CA . PRO A 1 197 ? 5.383 -6.914 -0.417 1.00 96.25 197 PRO A CA 1
ATOM 1624 C C . PRO A 1 197 ? 5.546 -7.815 0.810 1.00 96.25 197 PRO A C 1
ATOM 1626 O O . PRO A 1 197 ? 4.716 -7.769 1.720 1.00 96.25 197 PRO A O 1
ATOM 1629 N N . PHE A 1 198 ? 6.636 -8.589 0.893 1.00 95.81 198 PHE A N 1
ATOM 1630 C CA . PHE A 1 198 ? 6.919 -9.415 2.073 1.00 95.81 198 PHE A CA 1
ATOM 1631 C C . PHE A 1 198 ? 7.223 -8.568 3.315 1.00 95.81 198 PHE A C 1
ATOM 1633 O O . PHE A 1 198 ? 6.705 -8.853 4.399 1.00 95.81 198 PHE A O 1
ATOM 1640 N N . VAL A 1 199 ? 8.018 -7.502 3.168 1.00 97.88 199 VAL A N 1
ATOM 1641 C CA . VAL A 1 199 ? 8.287 -6.557 4.264 1.00 97.88 199 VAL A CA 1
ATOM 1642 C C . VAL A 1 199 ? 7.000 -5.860 4.712 1.00 97.88 199 VAL A C 1
ATOM 1644 O O . VAL A 1 199 ? 6.737 -5.782 5.911 1.00 97.88 199 VAL A O 1
ATOM 1647 N N . LEU A 1 200 ? 6.159 -5.414 3.776 1.00 97.56 200 LEU A N 1
ATOM 1648 C CA . LEU A 1 200 ? 4.864 -4.794 4.055 1.00 97.56 200 LEU A CA 1
ATOM 1649 C C . LEU A 1 200 ? 3.935 -5.746 4.806 1.00 97.56 200 LEU A C 1
ATOM 1651 O O . LEU A 1 200 ? 3.355 -5.341 5.810 1.00 97.56 200 LEU A O 1
ATOM 1655 N N . ALA A 1 201 ? 3.833 -7.011 4.389 1.00 96.12 201 ALA A N 1
ATOM 1656 C CA . ALA A 1 201 ? 3.033 -8.010 5.094 1.00 96.12 201 ALA A CA 1
ATOM 1657 C C . ALA A 1 201 ? 3.49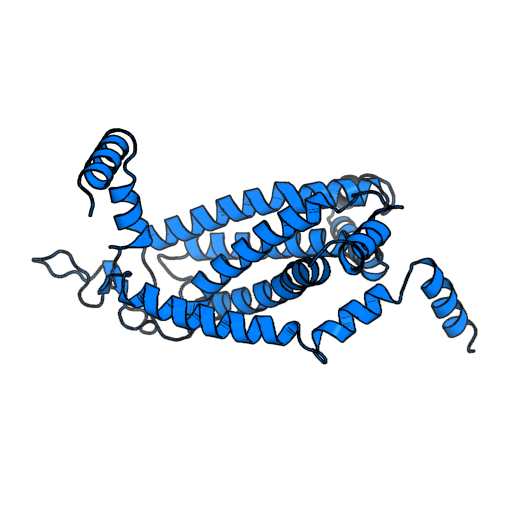9 -8.185 6.552 1.00 96.12 201 ALA A C 1
ATOM 1659 O O . ALA A 1 201 ? 2.678 -8.175 7.472 1.00 96.12 201 ALA A O 1
ATOM 1660 N N . GLY A 1 202 ? 4.816 -8.269 6.776 1.00 97.62 202 GLY A N 1
ATOM 1661 C CA . GLY A 1 202 ? 5.399 -8.347 8.118 1.00 97.62 202 GLY A CA 1
ATOM 1662 C C . GLY A 1 202 ? 5.126 -7.101 8.967 1.00 97.62 202 GLY A C 1
ATOM 1663 O O . GLY A 1 202 ? 4.710 -7.215 10.121 1.00 97.62 202 GLY A O 1
ATOM 1664 N N . LEU A 1 203 ? 5.300 -5.906 8.397 1.00 98.19 203 LEU A N 1
ATOM 1665 C CA . LEU A 1 203 ? 5.048 -4.641 9.090 1.00 98.19 203 LEU A CA 1
ATOM 1666 C C . LEU A 1 203 ? 3.565 -4.442 9.420 1.00 98.19 203 LEU A C 1
ATOM 1668 O O . LEU A 1 203 ? 3.243 -3.999 10.519 1.00 98.19 203 LEU A O 1
ATOM 1672 N N . VAL A 1 204 ? 2.657 -4.796 8.508 1.00 97.56 204 VAL A N 1
ATOM 1673 C CA . VAL A 1 204 ? 1.207 -4.736 8.739 1.00 97.56 204 VAL A CA 1
ATOM 1674 C C . VAL A 1 204 ? 0.799 -5.708 9.846 1.00 97.56 204 VAL A C 1
ATOM 1676 O O . VAL A 1 204 ? 0.032 -5.329 10.731 1.00 97.56 204 VAL A O 1
ATOM 1679 N N . ALA A 1 205 ? 1.351 -6.925 9.861 1.00 96.06 205 ALA A N 1
ATOM 1680 C CA . ALA A 1 205 ? 1.128 -7.867 10.954 1.00 96.06 205 ALA A CA 1
ATOM 1681 C C . ALA A 1 205 ? 1.609 -7.290 12.297 1.00 96.06 205 ALA A C 1
ATOM 1683 O O . ALA A 1 205 ? 0.847 -7.271 13.263 1.00 96.06 205 ALA A O 1
ATOM 1684 N N . ALA A 1 206 ? 2.827 -6.740 12.351 1.00 97.25 206 ALA A N 1
ATOM 1685 C CA . ALA A 1 206 ? 3.357 -6.087 13.549 1.00 97.25 206 ALA A CA 1
ATOM 1686 C C . ALA A 1 206 ? 2.498 -4.888 13.998 1.00 97.25 206 ALA A C 1
ATOM 1688 O O . ALA A 1 206 ? 2.239 -4.715 15.190 1.00 97.25 206 ALA A O 1
ATOM 1689 N N . HIS A 1 207 ? 1.995 -4.096 13.050 1.00 97.12 207 HIS A N 1
ATOM 1690 C CA . HIS A 1 207 ? 1.120 -2.955 13.305 1.00 97.12 207 HIS A CA 1
ATOM 1691 C C . HIS A 1 207 ? -0.222 -3.376 13.924 1.00 97.12 207 HIS A C 1
ATOM 1693 O O . HIS A 1 207 ? -0.661 -2.780 14.910 1.00 97.12 207 HIS A O 1
ATOM 1699 N N . LEU A 1 208 ? -0.851 -4.433 13.398 1.00 94.81 208 LEU A N 1
ATOM 1700 C CA . LEU A 1 208 ? -2.095 -4.981 13.947 1.00 94.81 208 LEU A CA 1
ATOM 1701 C C . LEU A 1 208 ? -1.889 -5.629 15.319 1.00 94.81 208 LEU A C 1
ATOM 1703 O O . LEU A 1 208 ? -2.710 -5.431 16.212 1.00 94.81 208 LEU A O 1
ATOM 1707 N N . LEU A 1 209 ? -0.786 -6.354 15.518 1.00 93.19 209 LEU A N 1
ATOM 1708 C CA . LEU A 1 209 ? -0.444 -6.931 16.820 1.00 93.19 209 LEU A CA 1
ATOM 1709 C C . LEU A 1 209 ? -0.257 -5.837 17.878 1.00 93.19 209 LEU A C 1
ATOM 1711 O O . LEU A 1 209 ? -0.859 -5.914 18.949 1.00 93.19 209 LEU A O 1
ATOM 1715 N N . ALA A 1 210 ? 0.489 -4.776 17.557 1.00 94.81 210 ALA A N 1
ATOM 1716 C CA . ALA A 1 210 ? 0.656 -3.632 18.449 1.00 94.81 210 ALA A CA 1
ATOM 1717 C C . ALA A 1 210 ? -0.690 -2.952 18.763 1.00 94.81 210 ALA A C 1
ATOM 1719 O O . ALA A 1 210 ? -0.965 -2.632 19.920 1.00 94.81 210 ALA A O 1
ATOM 1720 N N . LEU A 1 211 ? -1.566 -2.785 17.762 1.00 94.06 211 LEU A N 1
ATOM 1721 C CA . LEU A 1 211 ? -2.924 -2.266 17.955 1.00 94.06 211 LEU A CA 1
ATOM 1722 C C . LEU A 1 211 ? -3.755 -3.146 18.888 1.00 94.06 211 LEU A C 1
ATOM 1724 O O . LEU A 1 211 ? -4.481 -2.628 19.739 1.00 94.06 211 LEU A O 1
ATOM 1728 N N . HIS A 1 212 ? -3.674 -4.463 18.732 1.00 91.06 212 HIS A N 1
ATOM 1729 C CA . HIS A 1 212 ? -4.459 -5.398 19.527 1.00 91.06 212 HIS A CA 1
ATOM 1730 C C . HIS A 1 212 ? -3.959 -5.482 20.964 1.00 91.06 212 HIS A C 1
ATOM 1732 O O . HIS A 1 212 ? -4.784 -5.685 21.852 1.00 91.06 212 HIS A O 1
ATOM 1738 N N . GLU A 1 213 ? -2.675 -5.230 21.214 1.00 90.94 213 GLU A N 1
ATOM 1739 C CA . GLU A 1 213 ? -2.110 -5.174 22.562 1.00 90.94 213 GLU A CA 1
ATOM 1740 C C . GLU A 1 213 ? -2.643 -3.961 23.339 1.00 90.94 213 GLU A C 1
ATOM 1742 O O . GLU A 1 213 ? -3.337 -4.106 24.349 1.00 90.94 213 GLU A O 1
ATOM 1747 N N . VAL A 1 214 ? -2.460 -2.743 22.820 1.00 91.50 214 VAL A N 1
ATOM 1748 C CA . VAL A 1 214 ? -2.823 -1.517 23.565 1.00 91.50 214 VAL A CA 1
ATOM 1749 C C . VAL A 1 214 ? -4.249 -1.022 23.313 1.00 91.50 214 VAL A C 1
ATOM 1751 O O . VAL A 1 214 ? -4.792 -0.252 24.102 1.00 91.50 214 VAL A O 1
ATOM 1754 N N . GLY A 1 215 ? -4.911 -1.517 22.269 1.00 90.94 215 GLY A N 1
ATOM 1755 C CA . GLY A 1 215 ? -6.282 -1.162 21.912 1.00 90.94 215 GLY A CA 1
ATOM 1756 C C . GLY A 1 215 ? -6.411 0.111 21.074 1.00 90.94 215 GLY A C 1
ATOM 1757 O O . GLY A 1 215 ? -5.567 1.012 21.072 1.00 90.94 215 GLY A O 1
ATOM 1758 N N . SER A 1 216 ? -7.533 0.197 20.361 1.00 92.50 216 SER A N 1
ATOM 1759 C CA . SER A 1 216 ? -7.858 1.363 19.540 1.00 92.50 216 SER A CA 1
ATOM 1760 C C . SER A 1 216 ? -8.114 2.608 20.388 1.00 92.50 216 SER A C 1
ATOM 1762 O O . SER A 1 216 ? -8.783 2.540 21.418 1.00 92.50 216 SER A O 1
ATOM 1764 N N . ASN A 1 217 ? -7.617 3.750 19.913 1.00 94.06 217 ASN A N 1
ATOM 1765 C CA . ASN A 1 217 ? -8.043 5.061 20.399 1.00 94.06 217 ASN A CA 1
ATOM 1766 C C . ASN A 1 217 ? -9.482 5.369 19.936 1.00 94.06 217 ASN A C 1
ATOM 1768 O O . ASN A 1 217 ? -10.019 4.660 19.087 1.00 94.06 217 ASN A O 1
ATOM 1772 N N . ASN A 1 218 ? -10.091 6.428 20.460 1.00 94.69 218 ASN A N 1
ATOM 1773 C CA . ASN A 1 218 ? -11.401 6.929 20.049 1.00 94.69 218 ASN A CA 1
ATOM 1774 C C . ASN A 1 218 ? -11.418 8.466 19.972 1.00 94.69 218 ASN A C 1
ATOM 1776 O O . ASN A 1 218 ? -10.465 9.095 20.432 1.00 94.69 218 ASN A O 1
ATOM 1780 N N . PRO A 1 219 ? -12.460 9.087 19.383 1.00 95.44 219 PRO A N 1
ATOM 1781 C CA . PRO A 1 219 ? -12.532 10.544 19.251 1.00 95.44 219 PRO A CA 1
ATOM 1782 C C . PRO A 1 219 ? -12.416 11.324 20.566 1.00 95.44 219 PRO A C 1
ATOM 1784 O O . PRO A 1 219 ? -11.891 12.433 20.548 1.00 95.44 219 PRO A O 1
ATOM 1787 N N . ASP A 1 220 ? -12.840 10.733 21.687 1.00 92.81 220 ASP A N 1
ATOM 1788 C CA . ASP A 1 220 ? -12.796 11.371 23.008 1.00 92.81 220 ASP A CA 1
ATOM 1789 C C . ASP A 1 220 ? -11.435 11.182 23.709 1.00 92.81 220 ASP A C 1
ATOM 1791 O O . ASP A 1 220 ? -11.166 11.807 24.732 1.00 92.81 220 ASP A O 1
ATOM 1795 N N . GLY A 1 221 ? -10.558 10.317 23.181 1.00 89.62 221 GLY A N 1
ATOM 1796 C CA . GLY A 1 221 ? -9.231 10.040 23.746 1.00 89.62 221 GLY A CA 1
ATOM 1797 C C . GLY A 1 221 ? -9.235 9.224 25.047 1.00 89.62 221 GLY A C 1
ATOM 1798 O O . GLY A 1 221 ? -8.205 9.132 25.714 1.00 89.62 221 GLY A O 1
ATOM 1799 N N . ILE A 1 222 ? -10.374 8.638 25.435 1.00 88.94 222 ILE A N 1
ATOM 1800 C CA . ILE A 1 222 ? -10.531 7.912 26.707 1.00 88.94 222 ILE A CA 1
ATOM 1801 C C . ILE A 1 222 ? -10.098 6.446 26.565 1.00 88.94 222 ILE A C 1
ATOM 1803 O O . ILE A 1 222 ? -10.579 5.716 25.701 1.00 88.94 222 ILE A O 1
ATOM 1807 N N . GLU A 1 223 ? -9.227 5.968 27.454 1.00 89.69 223 GLU A N 1
ATOM 1808 C CA . GLU A 1 223 ? 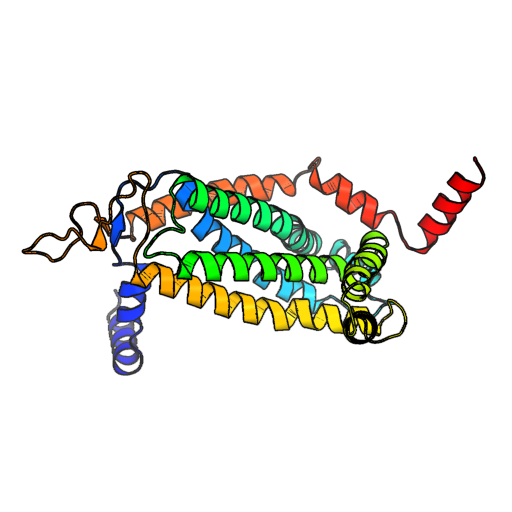-8.709 4.593 27.417 1.00 89.69 223 GLU A CA 1
ATOM 1809 C C . GLU A 1 223 ? -9.720 3.546 27.910 1.00 89.69 223 GLU A C 1
ATOM 1811 O O . GLU A 1 223 ? -9.764 3.221 29.099 1.00 89.69 223 GLU A O 1
ATOM 1816 N N . ILE A 1 224 ? -10.489 2.936 27.002 1.00 89.19 224 ILE A N 1
ATOM 1817 C CA . ILE A 1 224 ? -11.516 1.948 27.383 1.00 89.19 224 ILE A CA 1
ATOM 1818 C C . ILE A 1 224 ? -10.930 0.661 27.981 1.00 89.19 224 ILE A C 1
ATOM 1820 O O . ILE A 1 224 ? -11.528 0.055 28.864 1.00 89.19 224 ILE A O 1
ATOM 1824 N N . LYS A 1 225 ? -9.731 0.237 27.550 1.00 83.50 225 LYS A N 1
ATOM 1825 C CA . LYS A 1 225 ? -9.119 -1.014 28.029 1.00 83.50 225 LYS A CA 1
ATOM 1826 C C . LYS A 1 225 ? -8.741 -0.957 29.509 1.00 83.50 225 LYS A C 1
ATOM 1828 O O . LYS A 1 225 ? -8.666 -2.006 30.146 1.00 83.50 225 LYS A O 1
ATOM 1833 N N . LYS A 1 226 ? -8.510 0.246 30.041 1.00 84.44 226 LYS A N 1
ATOM 1834 C CA . LYS A 1 226 ? -8.208 0.479 31.459 1.00 84.44 226 LYS A CA 1
ATOM 1835 C C . LYS A 1 226 ? -9.477 0.554 32.319 1.00 84.44 226 LYS A C 1
ATOM 1837 O O . LYS A 1 226 ? -9.405 0.289 33.512 1.00 84.44 226 LYS A O 1
ATOM 1842 N N . HIS A 1 227 ? -10.631 0.858 31.719 1.00 85.12 227 HIS A N 1
ATOM 1843 C CA . HIS A 1 227 ? -11.905 1.065 32.412 1.00 85.12 227 HIS A CA 1
ATOM 1844 C C . HIS A 1 227 ? -12.871 -0.090 32.128 1.00 85.12 227 HIS A C 1
ATOM 1846 O O . HIS A 1 227 ? -13.715 -0.027 31.232 1.00 85.12 227 HIS A O 1
ATOM 1852 N N . LYS A 1 228 ? -12.717 -1.172 32.894 1.00 88.56 228 LYS A N 1
ATOM 1853 C CA . LYS A 1 228 ? -13.508 -2.399 32.761 1.00 88.56 228 LYS A CA 1
ATOM 1854 C C . LYS A 1 228 ? -14.516 -2.537 33.894 1.00 88.56 228 LYS A C 1
ATOM 1856 O O . LYS A 1 228 ? -14.249 -2.133 35.023 1.00 88.56 228 LYS A O 1
ATOM 1861 N N . ASP A 1 229 ? -15.649 -3.156 33.590 1.00 85.69 229 ASP A N 1
ATOM 1862 C CA . ASP A 1 229 ? -16.624 -3.577 34.586 1.00 85.69 229 ASP A CA 1
ATOM 1863 C C . ASP A 1 229 ? -15.985 -4.617 35.539 1.00 85.69 229 ASP A C 1
ATOM 1865 O O . ASP A 1 229 ? -15.464 -5.633 35.065 1.00 85.69 229 ASP A O 1
ATOM 1869 N N . PRO A 1 230 ? -16.014 -4.404 36.870 1.00 85.38 230 PRO A N 1
ATOM 1870 C CA . PRO A 1 230 ? -15.370 -5.306 37.830 1.00 85.38 230 PRO A CA 1
ATOM 1871 C C . PRO A 1 230 ? -15.946 -6.728 37.887 1.00 85.38 230 PRO A C 1
ATOM 1873 O O . PRO A 1 230 ? -15.282 -7.626 38.397 1.00 85.38 230 PRO A O 1
ATOM 1876 N N . LYS A 1 231 ? -17.179 -6.948 37.414 1.00 86.38 231 LYS A N 1
ATOM 1877 C CA . LYS A 1 231 ? -17.866 -8.249 37.442 1.00 86.38 231 LYS A CA 1
ATOM 1878 C C . LYS A 1 231 ? -17.673 -9.029 36.147 1.00 86.38 231 LYS A C 1
ATOM 1880 O O . LYS A 1 231 ? -17.543 -10.246 36.190 1.00 86.38 231 LYS A O 1
ATOM 1885 N N . THR A 1 232 ? -17.690 -8.344 35.006 1.00 84.81 232 THR A N 1
ATOM 1886 C CA . THR A 1 232 ? -17.651 -8.987 33.680 1.00 84.81 232 THR A CA 1
ATOM 1887 C C . THR A 1 232 ? -16.289 -8.890 32.992 1.00 84.81 232 THR A C 1
ATOM 1889 O O . THR A 1 232 ? -16.026 -9.644 32.061 1.00 84.81 232 THR A O 1
ATOM 1892 N N . GLY A 1 233 ? -15.412 -7.974 33.422 1.00 84.81 233 GLY A N 1
ATOM 1893 C CA . GLY A 1 233 ? -14.113 -7.724 32.787 1.00 84.81 233 GLY A CA 1
ATOM 1894 C C . GLY A 1 233 ? -14.203 -7.031 31.420 1.00 84.81 233 GLY A C 1
ATOM 1895 O O . GLY A 1 233 ? -13.182 -6.858 30.747 1.00 84.81 233 GLY A O 1
ATOM 1896 N N . ILE A 1 234 ? -15.406 -6.621 31.011 1.00 86.88 234 ILE A N 1
ATOM 1897 C CA . ILE A 1 234 ? -15.685 -5.978 29.726 1.00 86.88 234 ILE A CA 1
ATOM 1898 C C . ILE A 1 234 ? -15.432 -4.465 29.844 1.00 86.88 234 ILE A C 1
ATOM 1900 O O . ILE A 1 234 ? -15.825 -3.866 30.847 1.00 86.88 234 ILE A O 1
ATOM 1904 N N . PRO A 1 235 ? -14.790 -3.815 28.853 1.00 89.44 235 PRO A N 1
ATOM 1905 C CA . PRO A 1 235 ? -14.672 -2.357 28.820 1.00 89.44 235 PRO A CA 1
ATOM 1906 C C . PRO A 1 235 ? -16.043 -1.667 28.871 1.00 89.44 235 PRO A C 1
ATOM 1908 O O . PRO A 1 235 ? -16.906 -1.978 28.053 1.00 89.44 235 PRO A O 1
ATOM 1911 N N . LEU A 1 236 ? -16.229 -0.702 29.778 1.00 87.81 236 LEU A N 1
ATOM 1912 C CA . LEU A 1 236 ? -17.524 -0.030 29.992 1.00 87.81 236 LEU A CA 1
ATOM 1913 C C . LEU A 1 236 ? -18.048 0.678 28.729 1.00 87.81 236 LEU A C 1
ATOM 1915 O O . LEU A 1 236 ? -19.245 0.672 28.453 1.00 87.81 236 LEU A O 1
ATOM 1919 N N . ASP A 1 237 ? -17.136 1.241 27.933 1.00 89.75 237 ASP A N 1
ATOM 1920 C CA . ASP A 1 237 ? -17.436 1.922 26.668 1.00 89.75 237 ASP A CA 1
ATOM 1921 C C . ASP A 1 237 ? -17.037 1.103 25.428 1.00 89.75 237 ASP A C 1
ATOM 1923 O O . ASP A 1 237 ? -16.852 1.650 24.336 1.00 89.75 237 ASP A O 1
ATOM 1927 N N . GLY A 1 238 ? -16.894 -0.215 25.591 1.00 89.94 238 GLY A N 1
ATOM 1928 C CA . GLY A 1 238 ? -16.573 -1.144 24.514 1.00 89.94 238 GLY A CA 1
ATOM 1929 C C . GLY A 1 238 ? -17.788 -1.903 23.986 1.00 89.94 238 GLY A C 1
ATOM 1930 O O . GLY A 1 238 ? -18.667 -2.307 24.742 1.00 89.94 238 GLY A O 1
ATOM 1931 N N . ILE A 1 239 ? -17.788 -2.177 22.683 1.00 91.75 239 ILE A N 1
ATOM 1932 C CA . ILE A 1 239 ? -18.682 -3.144 22.028 1.00 91.75 239 ILE A CA 1
ATOM 1933 C C . ILE A 1 239 ? -17.840 -4.198 21.296 1.00 91.75 239 ILE A C 1
ATOM 1935 O O . ILE A 1 239 ? -16.712 -3.884 20.894 1.00 91.75 239 ILE A O 1
ATOM 1939 N N . PRO A 1 240 ? -18.331 -5.440 21.126 1.00 90.69 240 PRO A N 1
ATOM 1940 C CA . PRO A 1 240 ? -17.600 -6.445 20.361 1.00 90.69 240 PRO A CA 1
ATOM 1941 C C . PRO A 1 240 ? -17.435 -5.985 18.909 1.00 90.69 240 PRO A C 1
ATOM 1943 O O . PRO A 1 240 ? -18.328 -5.354 18.340 1.00 90.69 240 PRO A O 1
ATOM 1946 N N . PHE A 1 241 ? -16.290 -6.288 18.298 1.00 89.75 241 PHE A N 1
ATOM 1947 C CA . PHE A 1 241 ? -16.021 -5.881 16.921 1.00 89.75 241 PHE A CA 1
ATOM 1948 C C . PHE A 1 241 ? -17.024 -6.494 15.936 1.00 89.75 241 PHE A C 1
ATOM 1950 O O . PHE A 1 241 ? -17.586 -5.785 15.097 1.00 89.75 241 PHE A O 1
ATOM 1957 N N . HIS A 1 242 ? -17.311 -7.791 16.069 1.00 91.38 242 HIS A N 1
ATOM 1958 C CA . HIS A 1 242 ? -18.365 -8.446 15.305 1.00 91.38 242 HIS A CA 1
ATOM 1959 C C . HIS A 1 242 ? -19.673 -8.505 16.118 1.00 91.38 242 HIS A C 1
ATOM 1961 O O . HIS A 1 242 ? -19.639 -8.889 17.287 1.00 91.38 242 HIS A O 1
ATOM 1967 N N . PRO A 1 243 ? -20.841 -8.174 15.530 1.00 92.56 243 PRO A N 1
ATOM 1968 C CA . PRO A 1 243 ? -21.062 -7.774 14.136 1.00 92.56 243 PRO A CA 1
ATOM 1969 C C . PRO A 1 243 ? -20.951 -6.265 13.875 1.00 92.56 243 PRO A C 1
ATOM 1971 O O . PRO A 1 243 ? -20.923 -5.861 12.715 1.00 92.56 243 PRO A O 1
ATOM 1974 N N . TYR A 1 244 ? -20.903 -5.432 14.917 1.00 92.06 244 TYR A N 1
ATOM 1975 C CA . TYR A 1 244 ? -21.095 -3.982 14.806 1.00 92.06 244 TYR A CA 1
ATOM 1976 C C . TYR A 1 244 ? -20.122 -3.312 13.832 1.00 92.06 244 TYR A C 1
ATOM 1978 O O . TYR A 1 244 ? -20.543 -2.677 12.862 1.00 92.06 244 TYR A O 1
ATOM 1986 N N . TYR A 1 245 ? -18.822 -3.485 14.058 1.00 91.94 245 TYR A N 1
ATOM 1987 C CA . TYR A 1 245 ? -17.797 -2.884 13.218 1.00 91.94 245 TYR A CA 1
ATOM 1988 C C . TYR A 1 245 ? -17.580 -3.637 11.916 1.00 91.94 245 TYR A C 1
ATOM 1990 O O . TYR A 1 245 ? -17.303 -2.995 10.911 1.00 91.94 245 TYR A O 1
ATOM 1998 N N . THR A 1 246 ? -17.813 -4.950 11.880 1.00 90.94 246 THR A N 1
ATOM 1999 C CA . THR A 1 246 ? -17.791 -5.698 10.615 1.00 90.94 246 THR A CA 1
ATOM 2000 C C . THR A 1 246 ? -18.842 -5.169 9.632 1.00 90.94 246 THR A C 1
ATOM 2002 O O . THR A 1 246 ? -18.522 -4.903 8.479 1.00 90.94 246 THR A O 1
ATOM 2005 N N . VAL A 1 247 ? -20.088 -4.971 10.076 1.00 94.12 247 VAL A N 1
ATOM 2006 C CA . VAL A 1 247 ? -21.171 -4.451 9.221 1.00 94.12 247 VAL A CA 1
ATOM 2007 C C . VAL A 1 247 ? -20.910 -2.999 8.831 1.00 94.12 247 VAL A C 1
ATOM 2009 O O . VAL A 1 247 ? -21.049 -2.647 7.659 1.00 94.12 247 VAL A O 1
ATOM 2012 N N . LYS A 1 248 ? -20.487 -2.168 9.794 1.00 94.31 248 LYS A N 1
ATOM 2013 C CA . LYS A 1 248 ? -20.083 -0.784 9.530 1.00 94.31 248 LYS A CA 1
ATOM 2014 C C . LYS A 1 248 ? -19.007 -0.745 8.438 1.00 94.31 248 LYS A C 1
ATOM 2016 O O . LYS A 1 248 ? -19.168 -0.036 7.449 1.00 94.31 248 LYS A O 1
ATOM 2021 N N . ASP A 1 249 ? -17.939 -1.522 8.584 1.00 94.44 249 ASP A N 1
ATOM 2022 C CA . ASP A 1 249 ? -16.817 -1.518 7.648 1.00 94.44 249 ASP A CA 1
ATOM 2023 C C . ASP A 1 249 ? -17.198 -2.075 6.274 1.00 94.44 249 ASP A C 1
ATOM 2025 O O . ASP A 1 249 ? -16.767 -1.508 5.276 1.00 94.44 249 ASP A O 1
ATOM 2029 N N . ILE A 1 250 ? -18.080 -3.079 6.183 1.00 95.19 250 ILE A N 1
ATOM 2030 C CA . ILE A 1 250 ? -18.628 -3.545 4.895 1.00 95.19 250 ILE A CA 1
ATOM 2031 C C . ILE A 1 250 ? -19.365 -2.417 4.160 1.00 95.19 250 ILE A C 1
ATOM 2033 O O . ILE A 1 250 ? -19.213 -2.278 2.947 1.00 95.19 250 ILE A O 1
ATOM 2037 N N . PHE A 1 251 ? -20.124 -1.577 4.870 1.00 96.25 251 PHE A N 1
ATOM 2038 C CA . PHE A 1 251 ? -20.742 -0.398 4.257 1.00 96.25 251 PHE A CA 1
ATOM 2039 C C . PHE A 1 251 ? -19.683 0.585 3.728 1.00 96.25 251 PHE A C 1
ATOM 2041 O O . PHE A 1 251 ? -19.784 1.045 2.590 1.00 96.25 251 PHE A O 1
ATOM 2048 N N . GLY A 1 252 ? -18.631 0.851 4.509 1.00 96.25 252 GLY A N 1
ATOM 2049 C CA . GLY A 1 252 ? -17.495 1.667 4.067 1.00 96.25 252 GLY A CA 1
ATOM 2050 C C . GLY A 1 252 ? -16.796 1.094 2.829 1.00 96.25 252 GLY A C 1
ATOM 2051 O O . GLY A 1 252 ? -16.493 1.837 1.896 1.00 96.25 252 GLY A O 1
ATOM 2052 N N . VAL A 1 253 ? -16.610 -0.228 2.781 1.00 97.56 253 VAL A N 1
ATOM 2053 C CA . VAL A 1 253 ? -16.068 -0.951 1.622 1.00 97.56 253 VAL A CA 1
ATOM 2054 C C . VAL A 1 253 ? -16.970 -0.790 0.403 1.00 97.56 253 VAL A C 1
ATOM 2056 O O . VAL A 1 253 ? -16.467 -0.483 -0.670 1.00 97.56 253 VAL A O 1
ATOM 2059 N N . ALA A 1 254 ? -18.288 -0.941 0.539 1.00 97.75 254 ALA A N 1
ATOM 2060 C CA . ALA A 1 254 ? -19.215 -0.788 -0.583 1.00 97.75 254 ALA A CA 1
ATOM 2061 C C . ALA A 1 254 ? -19.146 0.622 -1.198 1.00 97.75 254 ALA A C 1
ATOM 2063 O O . ALA A 1 254 ? -19.063 0.763 -2.418 1.00 97.75 254 ALA A O 1
ATOM 2064 N N . VAL A 1 255 ? -19.108 1.662 -0.357 1.00 97.12 255 VAL A N 1
ATOM 2065 C CA . VAL A 1 255 ? -18.952 3.054 -0.810 1.00 97.12 255 VAL A CA 1
ATOM 2066 C C . VAL A 1 255 ? -17.590 3.269 -1.472 1.00 97.12 255 VAL A C 1
ATOM 2068 O O . VAL A 1 255 ? -17.518 3.869 -2.544 1.00 97.12 255 VAL A O 1
ATOM 2071 N N . PHE A 1 256 ? -16.513 2.753 -0.873 1.00 96.38 256 PHE A N 1
ATOM 2072 C CA . PHE A 1 256 ? -15.173 2.831 -1.453 1.00 96.38 256 PHE A CA 1
ATOM 2073 C C . PHE A 1 256 ? -15.113 2.153 -2.825 1.00 96.38 256 PHE A C 1
ATOM 2075 O O . PHE A 1 256 ? -14.628 2.755 -3.776 1.00 96.38 256 PHE A O 1
ATOM 2082 N N . MET A 1 257 ? -15.653 0.938 -2.952 1.00 96.12 257 MET A N 1
ATOM 2083 C CA . MET A 1 257 ? -15.666 0.190 -4.210 1.00 96.12 257 MET A CA 1
ATOM 2084 C C . MET A 1 257 ? -16.507 0.882 -5.281 1.00 96.12 257 MET A C 1
ATOM 2086 O O . MET A 1 257 ? -16.134 0.842 -6.448 1.00 96.12 257 MET A O 1
ATOM 2090 N N . PHE A 1 258 ? -17.593 1.564 -4.903 1.00 94.88 258 PHE A N 1
ATOM 2091 C CA . PHE A 1 258 ? -18.348 2.405 -5.830 1.00 94.88 258 PHE A CA 1
ATOM 2092 C C . PHE A 1 258 ? -17.488 3.561 -6.364 1.00 94.88 258 PHE A C 1
ATOM 2094 O O . PHE A 1 258 ? -17.360 3.712 -7.575 1.00 94.88 258 PHE A O 1
ATOM 2101 N N . VAL A 1 259 ? -16.828 4.327 -5.487 1.00 92.69 259 VAL A N 1
ATOM 2102 C CA . VAL A 1 259 ? -15.935 5.433 -5.892 1.00 92.69 259 VAL A CA 1
ATOM 2103 C C . VAL A 1 259 ? -14.742 4.935 -6.712 1.00 92.69 259 VAL A C 1
ATOM 2105 O O . VAL A 1 259 ? -14.355 5.577 -7.690 1.00 92.69 259 VAL A O 1
ATOM 2108 N N . PHE A 1 260 ? -14.176 3.789 -6.336 1.00 91.88 260 PHE A N 1
ATOM 2109 C CA . PHE A 1 260 ? -13.079 3.150 -7.052 1.00 91.88 260 PHE A CA 1
ATOM 2110 C C . PHE A 1 260 ? -13.515 2.714 -8.455 1.00 91.88 260 PHE A C 1
ATOM 2112 O O . PHE A 1 260 ? -12.831 3.013 -9.427 1.00 91.88 260 PHE A O 1
ATOM 2119 N N . ALA A 1 261 ? -14.702 2.115 -8.584 1.00 91.19 261 ALA A N 1
ATOM 2120 C CA . ALA A 1 261 ? -15.272 1.731 -9.870 1.00 91.19 261 ALA A CA 1
ATOM 2121 C C . ALA A 1 261 ? -15.542 2.932 -10.793 1.00 91.19 261 ALA A C 1
ATOM 2123 O O . ALA A 1 261 ? -15.350 2.822 -12.005 1.00 91.19 261 ALA A O 1
ATOM 2124 N N . LEU A 1 262 ? -15.926 4.093 -10.242 1.00 87.88 262 LEU A N 1
ATOM 2125 C CA . LEU A 1 262 ? -16.096 5.321 -11.031 1.00 87.88 262 LEU A CA 1
ATOM 2126 C C . LEU A 1 262 ? -14.801 5.758 -11.728 1.00 87.88 262 LEU A C 1
ATOM 2128 O O . LEU A 1 262 ? -14.874 6.384 -12.782 1.00 87.88 262 LEU A O 1
ATOM 2132 N N . GLN A 1 263 ? -13.626 5.401 -11.196 1.00 83.50 263 GLN A N 1
ATOM 2133 C CA . GLN A 1 263 ? -12.351 5.751 -11.828 1.00 83.50 263 GLN A CA 1
ATOM 2134 C C . GLN A 1 263 ? -12.124 5.016 -13.159 1.00 83.50 263 GLN A C 1
ATOM 2136 O O . GLN A 1 263 ? -11.323 5.471 -13.974 1.00 83.50 263 GLN A O 1
ATOM 2141 N N . PHE A 1 264 ? -12.849 3.920 -13.412 1.00 82.69 264 PHE A N 1
ATOM 2142 C CA . PHE A 1 264 ? -12.731 3.129 -14.640 1.00 82.69 264 PHE A CA 1
ATOM 2143 C C . PHE A 1 264 ? -13.690 3.580 -15.755 1.00 82.69 264 PHE A C 1
ATOM 2145 O O . PHE A 1 264 ? -13.531 3.154 -16.901 1.00 82.69 264 PHE A O 1
ATOM 2152 N N . VAL A 1 265 ? -14.660 4.455 -15.458 1.00 75.75 265 VAL A N 1
ATOM 2153 C CA . VAL A 1 265 ? -15.648 4.965 -16.426 1.00 75.75 265 VAL A CA 1
ATOM 2154 C C . VAL A 1 265 ? -15.115 6.222 -17.122 1.00 75.75 265 VAL A C 1
ATOM 2156 O O . VAL A 1 265 ? -14.596 7.125 -16.473 1.00 75.75 265 VAL A O 1
ATOM 2159 N N . LYS A 1 266 ? -15.250 6.308 -18.453 1.00 63.12 266 LYS A N 1
ATOM 2160 C CA . LYS A 1 266 ? -14.821 7.489 -19.222 1.00 63.12 266 LYS A CA 1
ATOM 2161 C C . LYS A 1 266 ? -15.844 8.642 -19.138 1.00 63.12 266 LYS A C 1
ATOM 2163 O O . LYS A 1 266 ? -17.039 8.370 -19.263 1.00 63.12 266 LYS A O 1
ATOM 2168 N N . PRO A 1 267 ? -15.398 9.915 -19.052 1.00 59.66 267 PRO A N 1
ATOM 2169 C CA . PRO A 1 267 ? -14.026 10.366 -18.797 1.00 59.66 267 PRO A CA 1
ATOM 2170 C C . PRO A 1 267 ? -13.715 10.350 -17.289 1.00 59.66 267 PRO A C 1
ATOM 2172 O O . PRO A 1 267 ? -14.445 10.958 -16.508 1.00 59.66 267 PRO A O 1
ATOM 2175 N N . SER A 1 268 ? -12.618 9.705 -16.877 1.00 58.12 268 SER A N 1
ATOM 2176 C CA . SER A 1 268 ? -12.100 9.835 -15.506 1.00 58.12 268 SER A CA 1
ATOM 2177 C C . SER A 1 268 ? -10.847 10.723 -15.499 1.00 58.12 268 SER A C 1
ATOM 2179 O O . SER A 1 268 ? -10.096 10.712 -16.477 1.00 58.12 268 SER A O 1
ATOM 2181 N N . PRO A 1 269 ? -10.582 11.491 -14.425 1.00 53.53 269 PRO A N 1
ATOM 2182 C CA . PRO A 1 269 ? -9.391 12.341 -14.330 1.00 53.53 269 PRO A CA 1
ATOM 2183 C C . PRO A 1 269 ? -8.069 11.566 -14.458 1.00 53.53 269 PRO A C 1
ATOM 2185 O O . PRO A 1 269 ? -7.081 12.120 -14.930 1.00 53.53 269 PRO A O 1
ATOM 2188 N N . TYR A 1 270 ? -8.058 10.286 -14.067 1.00 54.44 270 TYR A N 1
ATOM 2189 C CA . TYR A 1 270 ? -6.874 9.422 -14.112 1.00 54.44 270 TYR A CA 1
ATOM 2190 C C . TYR A 1 270 ? -6.586 8.848 -15.503 1.00 54.44 270 TYR A C 1
ATOM 2192 O O . TYR A 1 270 ? -5.427 8.562 -15.796 1.00 54.44 270 TYR A O 1
ATOM 2200 N N . TYR A 1 271 ? -7.588 8.762 -16.391 1.00 50.88 271 TYR A N 1
ATOM 2201 C CA . TYR A 1 271 ? -7.354 8.371 -17.786 1.00 50.88 271 TYR A CA 1
ATOM 2202 C C . TYR A 1 271 ? -6.351 9.300 -18.478 1.00 50.88 271 TYR A C 1
ATOM 2204 O O . TYR A 1 271 ? -5.536 8.818 -19.249 1.00 50.88 271 TYR A O 1
ATOM 2212 N N . ILE A 1 272 ? -6.369 10.605 -18.183 1.00 42.94 272 ILE A N 1
ATOM 2213 C CA . ILE A 1 272 ? -5.563 11.607 -18.900 1.00 42.94 272 ILE A CA 1
ATOM 2214 C C . ILE A 1 272 ? -4.059 11.416 -18.655 1.00 42.94 272 ILE A C 1
ATOM 2216 O O . ILE A 1 272 ? -3.271 11.565 -19.583 1.00 42.94 272 ILE A O 1
ATOM 2220 N N . LEU A 1 273 ? -3.646 11.071 -17.431 1.00 48.91 273 LEU A N 1
ATOM 2221 C CA . LEU A 1 273 ? -2.225 10.893 -17.104 1.00 48.91 273 LEU A CA 1
ATOM 2222 C C . LEU A 1 273 ? -1.666 9.586 -17.686 1.00 48.91 273 LEU A C 1
ATOM 2224 O O . LEU A 1 273 ? -0.585 9.602 -18.271 1.00 48.91 273 LEU A O 1
ATOM 2228 N N . ASP A 1 274 ? -2.430 8.491 -17.609 1.00 55.12 274 ASP A N 1
ATOM 2229 C CA . ASP A 1 274 ? -2.041 7.202 -18.198 1.00 55.12 274 ASP A CA 1
ATOM 2230 C C . ASP A 1 274 ? -2.033 7.254 -19.745 1.00 55.12 274 ASP A C 1
ATOM 2232 O O . ASP A 1 274 ? -1.171 6.637 -20.374 1.00 55.12 274 ASP A O 1
ATOM 2236 N N . GLU A 1 275 ? -2.942 8.011 -20.384 1.00 53.28 275 GLU A N 1
ATOM 2237 C CA . GLU A 1 275 ? -2.950 8.197 -21.848 1.00 53.28 275 GLU A CA 1
ATOM 2238 C C . GLU A 1 275 ? -1.728 8.998 -22.320 1.00 53.28 275 GLU A C 1
ATOM 2240 O O . GLU A 1 275 ? -1.104 8.615 -23.311 1.00 53.28 275 GLU A O 1
ATOM 2245 N N . ILE A 1 276 ? -1.336 10.052 -21.590 1.00 51.47 276 ILE A N 1
ATOM 2246 C CA . ILE A 1 276 ? -0.141 10.856 -21.898 1.00 51.47 276 ILE A CA 1
ATOM 2247 C C . ILE A 1 276 ? 1.134 10.006 -21.808 1.00 51.47 276 ILE A C 1
ATOM 2249 O O . ILE A 1 276 ? 1.975 10.090 -22.704 1.00 51.47 276 ILE A O 1
ATOM 2253 N N . ASP A 1 277 ? 1.261 9.153 -20.786 1.00 51.81 277 ASP A N 1
ATOM 2254 C CA . ASP A 1 277 ? 2.411 8.247 -20.649 1.00 51.81 277 ASP A CA 1
ATOM 2255 C C . ASP A 1 277 ? 2.423 7.152 -21.728 1.00 51.81 277 ASP A C 1
ATOM 2257 O O . ASP A 1 277 ? 3.481 6.824 -22.265 1.00 51.81 277 ASP A O 1
ATOM 2261 N N . SER A 1 278 ? 1.255 6.616 -22.103 1.00 52.19 278 SER A N 1
ATOM 2262 C CA . SER A 1 278 ? 1.142 5.604 -23.167 1.00 52.19 278 SER A CA 1
ATOM 2263 C C . SER A 1 278 ? 1.382 6.155 -24.580 1.00 52.19 278 SER A C 1
ATOM 2265 O O . SER A 1 278 ? 1.825 5.421 -25.461 1.00 52.19 278 SER A O 1
ATOM 2267 N N . ALA A 1 279 ? 1.116 7.446 -24.810 1.00 51.66 279 ALA A N 1
ATOM 2268 C CA . ALA A 1 279 ? 1.303 8.098 -26.107 1.00 51.66 279 ALA A CA 1
ATOM 2269 C C . ALA A 1 279 ? 2.775 8.443 -26.405 1.00 51.66 279 ALA A C 1
ATOM 2271 O O . ALA A 1 279 ? 3.139 8.691 -27.558 1.00 51.66 279 ALA A O 1
ATOM 2272 N N . LEU A 1 280 ? 3.631 8.456 -25.379 1.00 52.94 280 LEU A N 1
ATOM 2273 C CA . LEU A 1 280 ? 5.039 8.829 -25.473 1.00 52.94 280 LEU A CA 1
ATOM 2274 C C . LEU A 1 280 ? 5.943 7.593 -25.409 1.00 52.94 280 LEU A C 1
ATOM 2276 O O . LEU A 1 280 ? 6.650 7.364 -24.428 1.00 52.94 280 LEU A O 1
ATOM 2280 N N . ASP A 1 281 ? 5.983 6.830 -26.501 1.00 56.31 281 ASP A N 1
ATOM 2281 C CA . ASP A 1 281 ? 7.095 5.903 -26.725 1.00 56.31 281 ASP A CA 1
ATOM 2282 C C . ASP A 1 281 ? 8.430 6.683 -26.756 1.00 56.31 281 ASP A C 1
ATOM 2284 O O . ASP A 1 281 ? 8.492 7.849 -27.179 1.00 56.31 281 ASP A O 1
ATOM 2288 N N . LYS A 1 282 ? 9.518 6.042 -26.310 1.00 53.44 282 LYS A N 1
ATOM 2289 C CA . LYS A 1 282 ? 10.874 6.604 -26.256 1.00 53.44 282 LYS A CA 1
ATOM 2290 C C . LYS A 1 282 ? 11.319 7.212 -27.588 1.00 53.44 282 LYS A C 1
ATOM 2292 O O . LYS A 1 282 ? 12.130 8.143 -27.588 1.00 53.44 282 LYS A O 1
ATOM 2297 N N . GLU A 1 283 ? 10.799 6.703 -28.702 1.00 52.22 283 GLU A N 1
ATOM 2298 C CA . GLU A 1 283 ? 11.108 7.162 -30.054 1.00 52.22 283 GLU A CA 1
ATOM 2299 C C . GLU A 1 283 ? 10.281 8.391 -30.483 1.00 52.22 283 GLU A C 1
ATOM 2301 O O . GLU A 1 283 ? 10.840 9.353 -31.020 1.00 52.22 283 GLU A O 1
ATOM 2306 N N . ASN A 1 284 ? 8.987 8.447 -30.146 1.00 52.66 284 ASN A N 1
ATOM 2307 C CA . ASN A 1 284 ? 8.114 9.575 -30.502 1.00 52.66 284 ASN A CA 1
ATOM 2308 C C . ASN A 1 284 ? 8.443 10.864 -29.732 1.00 52.66 284 ASN A C 1
ATOM 2310 O O . ASN A 1 284 ? 8.297 11.964 -30.271 1.00 52.66 284 ASN A O 1
ATOM 2314 N N . SER A 1 285 ? 8.966 10.767 -28.505 1.00 50.12 285 SER A N 1
ATOM 2315 C CA . SER A 1 285 ? 9.330 11.953 -27.719 1.00 50.12 285 SER A CA 1
ATOM 2316 C C . SER A 1 285 ? 10.667 12.587 -28.122 1.00 50.12 285 SER A C 1
ATOM 2318 O O . SER A 1 285 ? 10.828 13.795 -27.961 1.00 50.12 285 SER A O 1
ATOM 2320 N N . LYS A 1 286 ? 11.612 11.835 -28.713 1.00 53.34 286 LYS A N 1
ATOM 2321 C CA . LYS A 1 286 ? 12.822 12.424 -29.329 1.00 53.34 286 LYS A CA 1
ATOM 2322 C C . LYS A 1 286 ? 12.454 13.332 -30.498 1.00 53.34 286 LYS A C 1
ATOM 2324 O O . LYS A 1 286 ? 13.086 14.370 -30.687 1.00 53.34 286 LYS A O 1
ATOM 2329 N N . ASN A 1 287 ? 11.415 12.957 -31.241 1.00 50.06 287 ASN A N 1
ATOM 2330 C CA . ASN A 1 287 ? 10.867 13.765 -32.322 1.00 50.06 287 ASN A CA 1
ATOM 2331 C C . ASN A 1 287 ? 10.098 14.975 -31.780 1.00 50.06 287 ASN A C 1
ATOM 2333 O O . ASN A 1 287 ? 10.298 16.072 -32.287 1.00 50.06 287 ASN A O 1
ATOM 2337 N N . LEU A 1 288 ? 9.321 14.823 -30.701 1.00 46.84 288 LEU A N 1
ATOM 2338 C CA . LEU A 1 288 ? 8.603 15.936 -30.067 1.00 46.84 288 LEU A CA 1
ATOM 2339 C C . LEU A 1 288 ? 9.546 16.962 -29.409 1.00 46.84 288 LEU A C 1
ATOM 2341 O O . LEU A 1 288 ? 9.395 18.161 -29.610 1.00 46.84 288 LEU A O 1
ATOM 2345 N N . ALA A 1 289 ? 10.566 16.506 -28.676 1.00 52.25 289 ALA A N 1
ATOM 2346 C CA . ALA A 1 289 ? 11.587 17.376 -28.094 1.00 52.25 289 ALA A CA 1
ATOM 2347 C C . ALA A 1 289 ? 12.428 18.063 -29.181 1.00 52.25 289 ALA A C 1
ATOM 2349 O O . ALA A 1 289 ? 12.766 19.235 -29.034 1.00 52.25 289 ALA A O 1
ATOM 2350 N N . ARG A 1 290 ? 12.716 17.376 -30.300 1.00 49.28 290 ARG A N 1
ATOM 2351 C CA . ARG A 1 290 ? 13.317 18.003 -31.488 1.00 49.28 290 ARG A CA 1
ATOM 2352 C C . ARG A 1 290 ? 12.396 19.037 -32.125 1.00 49.28 290 ARG A C 1
ATOM 2354 O O . ARG A 1 290 ? 12.896 20.093 -32.467 1.00 49.28 290 ARG A O 1
ATOM 2361 N N . LEU A 1 291 ? 11.098 18.778 -32.260 1.00 48.03 291 LEU A N 1
ATOM 2362 C CA . LEU A 1 291 ? 10.129 19.730 -32.823 1.00 48.03 291 LEU A CA 1
ATOM 2363 C C . LEU A 1 291 ? 10.007 20.992 -31.956 1.00 48.03 291 LEU A C 1
ATOM 2365 O O . LEU A 1 291 ? 10.140 22.100 -32.465 1.00 48.03 291 LEU A O 1
ATOM 2369 N N . ILE A 1 292 ? 9.915 20.826 -30.633 1.00 52.12 292 ILE A N 1
ATOM 2370 C CA . ILE A 1 292 ? 9.871 21.937 -29.669 1.00 52.12 292 ILE A CA 1
ATOM 2371 C C . ILE A 1 292 ? 11.186 22.738 -29.669 1.00 52.12 292 ILE A C 1
ATOM 2373 O O . ILE A 1 292 ? 11.155 23.965 -29.618 1.00 52.12 292 ILE A O 1
ATOM 2377 N N . LEU A 1 293 ? 12.346 22.074 -29.766 1.00 48.12 293 LEU A N 1
ATOM 2378 C CA . LEU A 1 293 ? 13.654 22.744 -29.864 1.00 48.12 293 LEU A CA 1
ATOM 2379 C C . LEU A 1 293 ? 13.915 23.376 -31.242 1.00 48.12 293 LEU A C 1
ATOM 2381 O O . LEU A 1 293 ? 14.713 24.306 -31.335 1.00 48.12 293 LEU A O 1
ATOM 2385 N N . LEU A 1 294 ? 13.264 22.887 -32.301 1.00 48.38 294 LEU A N 1
ATOM 2386 C CA . LEU A 1 294 ? 13.345 23.426 -33.663 1.00 48.38 294 LEU A CA 1
ATOM 2387 C C . LEU A 1 294 ? 12.291 24.510 -33.941 1.00 48.38 294 LEU A C 1
ATOM 2389 O O . LEU A 1 294 ? 12.336 25.118 -35.008 1.00 48.38 294 LEU A O 1
ATOM 2393 N N . GLY A 1 295 ? 11.389 24.785 -32.993 1.00 42.81 295 GLY A N 1
ATOM 2394 C CA . GLY A 1 295 ? 10.388 25.846 -33.105 1.00 42.81 295 GLY A CA 1
ATOM 2395 C C . GLY A 1 295 ? 9.378 25.638 -34.237 1.00 42.81 295 GLY A C 1
ATOM 2396 O O . GLY A 1 295 ? 8.947 26.628 -34.829 1.00 42.81 295 GLY A O 1
ATOM 2397 N N . ILE A 1 296 ? 9.034 24.381 -34.550 1.00 46.56 296 ILE A N 1
ATOM 2398 C CA . ILE A 1 296 ? 7.978 24.016 -35.512 1.00 46.56 296 ILE A CA 1
ATOM 2399 C C . ILE A 1 296 ? 6.788 23.431 -34.757 1.00 46.56 296 ILE A C 1
ATOM 2401 O O . ILE A 1 296 ? 7.023 22.523 -33.926 1.00 46.56 296 ILE A O 1
#